Protein 7UXN (pdb70)

GO terms:
  GO:0001933 negative regulation of protein phosphorylation (P, IDA)
  GO:0001934 positive regulation of protein phosphorylation (P, IDA)
  GO:0034599 cellular response to oxidative stress (P, IDA)
  GO:0005576 extracellular region (C, IDA)
  GO:0005634 nucleus (C, IDA)
  GO:0005737 cytoplasm (C, IDA)
  GO:0042118 endothelial cell activation (P, IDA)
  GO:0003755 peptidyl-prolyl cis-trans isomerase activity (F, IDA)
  GO:0043410 positive regulation of MAPK cascade (P, IDA)
  GO:0030593 neutrophil chemotaxis (P, IDA)
  GO:0032148 activation of protein kinase B activity (P, IDA)
  GO:0060352 cell adhesion molecule production (P, IDA)
  GO:0006469 negative regulation of protein kinase activity (P, IDA)
  GO:0006915 apoptotic process (P, IDA)
  GO:1904399 heparan sulfate binding (F, IDA)
  GO:0000413 protein peptidyl-prolyl isomerization (P, IDA)
  GO:0005576 extracellular region (C, EXP)
  GO:0005634 nucleus (C, EXP)
  GO:0005737 cytoplasm (C, EXP)
  GO:0005886 plasma membrane (C, EXP)

B-factor: mean 21.33, std 7.69, range [10.49, 56.49]

Organism: Homo sapiens (NCBI:txid9606)

Sequence (175 aa):
VNPTVVFFDIAVVDGEPLGRVSFELFADKVPKKTAENFRALSTGEKGFGYKGSCCFHRIIPGFMCQGGDFTRHHNGTGGKSIYGEKFEEDENFILKHTGPGILSMANAGPNTNGSQFFICTAKTEWLDGKHVVFGKVKEGMNIVEAMERFGSRNGKTSKKITIADCGQLEPDDCHIRAYVCH

InterPro domains:
  IPR002130 Cyclophilin-type peptidyl-prolyl cis-trans isomerase domain [PF00160] (7-162)
  IPR002130 Cyclophilin-type peptidyl-prolyl cis-trans isomerase domain [PR00153] (24-39)
  IPR002130 Cyclophilin-type peptidyl-prolyl cis-trans isomerase domain [PR00153] (53-65)
  IPR002130 Cyclophilin-type peptidyl-prolyl cis-trans isomerase domain [PR00153] (96-111)
  IPR002130 Cyclophilin-type peptidyl-prolyl cis-trans isomerase domain [PR00153] (111-123)
  IPR002130 Cyclophilin-type peptidyl-prolyl cis-trans isomerase domain [PR00153] (124-139)
  IPR002130 Cyclophilin-type peptidyl-prolyl cis-trans isomerase domain [PS50072] (7-163)
  IPR020892 Cyclophilin-type peptidyl-prolyl cis-trans isomerase, conserved site [PS00170] (48-65)
  IPR024936 Cyclophilin-type peptidyl-prolyl cis-trans isomerase [PIRSF001467] (2-164)
  IPR029000 Cyclophilin-like domain superfamily [G3DSA:2.40.100.10] (1-165)
  IPR029000 Cyclophilin-like domain superfamily [SSF50891] (1-164)

Structure (mmCIF, N/CA/C/O backbone):
data_7UXN
#
_entry.id   7UXN
#
_cell.length_a   42.080
_cell.length_b   48.010
_cell.length_c   81.870
_cell.angle_alpha   90.000
_cell.angle_beta   90.000
_cell.angle_gamma   90.000
#
_symmetry.space_group_name_H-M   'P 21 21 21'
#
loop_
_entity.id
_entity.type
_entity.pdbx_description
1 polymer 'Peptidyl-prolyl cis-trans isomerase A'
2 polymer FP29103
3 non-polymer "N,N'-(1,4-phenylene)diacetamide"
4 water water
#
loop_
_atom_site.group_PDB
_atom_site.id
_atom_site.type_symbol
_atom_site.label_atom_id
_atom_site.label_alt_id
_atom_site.label_comp_id
_atom_site.label_asym_id
_atom_site.label_entity_id
_atom_site.label_seq_id
_atom_site.pdbx_PDB_ins_code
_atom_site.Cartn_x
_atom_site.Cartn_y
_atom_site.Cartn_z
_atom_site.occupancy
_atom_site.B_iso_or_equiv
_atom_site.auth_seq_id
_atom_site.auth_comp_id
_atom_site.auth_asym_id
_atom_site.auth_atom_id
_atom_site.pdbx_PDB_model_num
ATOM 1 N N . VAL A 1 3 ? -1.233 -21.249 -4.497 1.00 40.24 2 VAL A N 1
ATOM 2 C CA . VAL A 1 3 ? -0.070 -20.372 -4.402 1.00 38.14 2 VAL A CA 1
ATOM 3 C C . VAL A 1 3 ? -0.360 -19.011 -5.040 1.00 33.56 2 VAL A C 1
ATOM 4 O O . VAL A 1 3 ? -1.092 -18.914 -6.022 1.00 35.61 2 VAL A O 1
ATOM 8 N N . ASN A 1 4 ? 0.216 -17.965 -4.460 1.00 29.05 3 ASN A N 1
ATOM 9 C CA . ASN A 1 4 ? -0.019 -16.616 -4.950 1.00 23.80 3 ASN A CA 1
ATOM 10 C C . ASN A 1 4 ? 0.657 -16.430 -6.308 1.00 22.79 3 ASN A C 1
ATOM 11 O O . ASN A 1 4 ? 1.796 -16.876 -6.500 1.00 19.96 3 ASN A O 1
ATOM 16 N N . PRO A 1 5 ? -0.005 -15.763 -7.255 1.00 20.13 4 PRO A N 1
ATOM 17 C CA . PRO A 1 5 ? 0.607 -15.551 -8.574 1.00 19.38 4 PRO A CA 1
ATOM 18 C C . PRO A 1 5 ? 1.789 -14.600 -8.488 1.00 16.07 4 PRO A C 1
ATOM 19 O O . PRO A 1 5 ? 1.903 -13.769 -7.578 1.00 18.34 4 PRO A O 1
ATOM 23 N N . THR A 1 6 ? 2.675 -14.730 -9.468 1.00 16.57 5 THR A N 1
ATOM 24 C CA . THR A 1 6 ? 3.822 -13.854 -9.627 1.00 15.91 5 THR A CA 1
ATOM 25 C C . THR A 1 6 ? 3.740 -13.209 -10.999 1.00 16.78 5 THR A C 1
ATOM 26 O O . THR A 1 6 ? 3.569 -13.909 -12.006 1.00 18.71 5 THR A O 1
ATOM 30 N N . VAL A 1 7 ? 3.839 -11.881 -11.042 1.00 15.85 6 VAL A N 1
ATOM 31 C CA A VAL A 1 7 ? 3.876 -11.143 -12.297 0.68 15.76 6 VAL A CA 1
ATOM 32 C CA B VAL A 1 7 ? 3.872 -11.138 -12.294 0.32 15.84 6 VAL A CA 1
ATOM 33 C C . VAL A 1 7 ? 5.198 -10.397 -12.388 1.00 16.30 6 VAL A C 1
ATOM 34 O O . VAL A 1 7 ? 5.922 -10.243 -11.405 1.00 16.57 6 VAL A O 1
ATOM 41 N N . PHE A 1 8 ? 5.527 -9.960 -13.597 1.00 17.50 7 PHE A N 1
ATOM 42 C CA . PHE A 1 8 ? 6.777 -9.262 -13.825 1.00 17.44 7 PHE A CA 1
ATOM 43 C C . PHE A 1 8 ? 6.538 -8.034 -14.688 1.00 16.73 7 PHE A C 1
ATOM 44 O O . PHE A 1 8 ? 5.606 -7.996 -15.503 1.00 15.70 7 PHE A O 1
ATOM 52 N N . PHE A 1 9 ? 7.392 -7.031 -14.482 1.00 15.88 8 PHE A N 1
ATOM 53 C CA . PHE A 1 9 ? 7.547 -5.873 -15.356 1.00 15.32 8 PHE A CA 1
ATOM 54 C C . PHE A 1 9 ? 8.991 -5.883 -15.831 1.00 17.47 8 PHE A C 1
ATOM 55 O O . PHE A 1 9 ? 9.910 -6.036 -15.020 1.00 17.34 8 PHE A O 1
ATOM 63 N N . ASP A 1 10 ? 9.197 -5.692 -17.130 1.00 17.85 9 ASP A N 1
ATOM 64 C CA . ASP A 1 10 ? 10.514 -5.377 -17.663 1.00 18.40 9 ASP A CA 1
ATOM 65 C C . ASP A 1 10 ? 10.581 -3.871 -17.856 1.00 17.72 9 ASP A C 1
ATOM 66 O O . ASP A 1 10 ? 9.812 -3.315 -18.648 1.00 18.70 9 ASP A O 1
ATOM 71 N N . ILE A 1 11 ? 11.484 -3.222 -17.136 1.00 17.48 10 ILE A N 1
ATOM 72 C CA . ILE A 1 11 ? 11.548 -1.767 -17.062 1.00 18.03 10 ILE A CA 1
ATOM 73 C C . ILE A 1 11 ? 12.574 -1.264 -18.061 1.00 22.01 10 ILE A C 1
ATOM 74 O O . ILE A 1 11 ? 13.664 -1.835 -18.189 1.00 22.42 10 ILE A O 1
ATOM 79 N N . ALA A 1 12 ? 12.236 -0.186 -18.759 1.00 19.25 11 ALA A N 1
ATOM 80 C CA . ALA A 1 12 ? 13.164 0.480 -19.660 1.00 20.94 11 ALA A CA 1
ATOM 81 C C . ALA A 1 12 ? 13.316 1.948 -19.285 1.00 20.91 11 ALA A C 1
ATOM 82 O O . ALA A 1 12 ? 12.409 2.566 -18.716 1.00 20.96 11 ALA A O 1
ATOM 84 N N . VAL A 1 13 ? 14.478 2.502 -19.610 1.00 22.60 12 VAL A N 1
ATOM 85 C CA A VAL A 1 13 ? 14.794 3.903 -19.368 0.66 20.93 12 VAL A CA 1
ATOM 86 C CA B VAL A 1 13 ? 14.792 3.904 -19.369 0.34 20.97 12 VAL A CA 1
ATOM 87 C C . VAL A 1 13 ? 15.110 4.514 -20.726 1.00 24.88 12 VAL A C 1
ATOM 88 O O . VAL A 1 13 ? 16.133 4.178 -21.336 1.00 25.23 12 VAL A O 1
ATOM 95 N N . ASP A 1 14 ? 14.235 5.397 -21.204 1.00 21.00 13 ASP A N 1
ATOM 96 C CA . ASP A 1 14 ? 14.382 5.964 -22.548 1.00 25.12 13 ASP A CA 1
ATOM 97 C C . ASP A 1 14 ? 14.596 4.859 -23.582 1.00 28.77 13 ASP A C 1
ATOM 98 O O . ASP A 1 14 ? 15.454 4.958 -24.464 1.00 26.71 13 ASP A O 1
ATOM 103 N N . GLY A 1 15 ? 13.838 3.775 -23.442 1.00 22.40 14 GLY A N 1
ATOM 104 C CA . GLY A 1 15 ? 13.866 2.691 -24.395 1.00 24.52 14 GLY A CA 1
ATOM 105 C C . GLY A 1 15 ? 14.979 1.684 -24.209 1.00 27.34 14 GLY A C 1
ATOM 106 O O . GLY A 1 15 ? 15.024 0.697 -24.957 1.00 29.15 14 GLY A O 1
ATOM 107 N N . GLU A 1 16 ? 15.879 1.888 -23.232 1.00 23.37 15 GLU A N 1
ATOM 108 C CA . GLU A 1 16 ? 16.944 0.924 -23.001 1.00 25.38 15 GLU A CA 1
ATOM 109 C C . GLU A 1 16 ? 16.613 0.069 -21.790 1.00 26.43 15 GLU A C 1
ATOM 110 O O . GLU A 1 16 ? 16.205 0.611 -20.749 1.00 22.23 15 GLU A O 1
ATOM 116 N N . PRO A 1 17 ? 16.758 -1.250 -21.898 1.00 24.90 16 PRO A N 1
ATOM 117 C CA . PRO A 1 17 ? 16.405 -2.137 -20.781 1.00 21.14 16 PRO A CA 1
ATOM 118 C C . PRO A 1 17 ? 17.146 -1.773 -19.505 1.00 23.51 16 PRO A C 1
ATOM 119 O O . PRO A 1 17 ? 18.358 -1.554 -19.508 1.00 26.52 16 PRO A O 1
ATOM 123 N N . LEU A 1 18 ? 16.399 -1.697 -18.402 1.00 23.67 17 LEU A N 1
ATOM 124 C CA . LEU A 1 18 ? 16.962 -1.458 -17.080 1.00 21.75 17 LEU A CA 1
ATOM 125 C C . LEU A 1 18 ? 17.014 -2.731 -16.247 1.00 26.15 17 LEU A C 1
ATOM 126 O O . LEU A 1 18 ? 18.052 -3.049 -15.660 1.00 30.57 17 LEU A O 1
ATOM 131 N N . GLY A 1 19 ? 15.920 -3.474 -16.203 1.00 19.13 18 GLY A N 1
ATOM 132 C CA . GLY A 1 19 ? 15.893 -4.720 -15.468 1.00 21.86 18 GLY A CA 1
ATOM 133 C C . GLY A 1 19 ? 14.470 -5.156 -15.196 1.00 20.09 18 GLY A C 1
ATOM 134 O O . GLY A 1 19 ? 13.499 -4.493 -15.573 1.00 19.75 18 GLY A O 1
ATOM 135 N N . ARG A 1 20 ? 14.370 -6.302 -14.537 1.00 20.02 19 ARG A N 1
ATOM 136 C CA . ARG A 1 20 ? 13.093 -6.932 -14.262 1.00 18.05 19 ARG A CA 1
ATOM 137 C C . ARG A 1 20 ? 12.711 -6.744 -12.803 1.00 19.08 19 ARG A C 1
ATOM 138 O O . ARG A 1 20 ? 13.541 -6.894 -11.900 1.00 21.95 19 ARG A O 1
ATOM 146 N N . VAL A 1 21 ? 11.446 -6.408 -12.580 1.00 16.29 20 VAL A N 1
ATOM 147 C CA . VAL A 1 21 ? 10.853 -6.405 -11.253 1.00 16.28 20 VAL A CA 1
ATOM 148 C C . VAL A 1 21 ? 9.745 -7.441 -11.261 1.00 17.60 20 VAL A C 1
ATOM 149 O O . VAL A 1 21 ? 8.866 -7.409 -12.127 1.00 18.89 20 VAL A O 1
ATOM 153 N N . SER A 1 22 ? 9.792 -8.371 -10.317 1.00 16.25 21 SER A N 1
ATOM 154 C CA . SER A 1 22 ? 8.710 -9.325 -10.163 1.00 16.32 21 SER A CA 1
ATOM 155 C C . SER A 1 22 ? 7.978 -9.064 -8.855 1.00 14.48 21 SER A C 1
ATOM 156 O O . SER A 1 22 ? 8.539 -8.498 -7.910 1.00 16.39 21 SER A O 1
ATOM 159 N N . PHE A 1 23 ? 6.715 -9.462 -8.820 1.00 14.88 22 PHE A N 1
ATOM 160 C CA . PHE A 1 23 ? 5.838 -9.167 -7.699 1.00 13.91 22 PHE A CA 1
ATOM 161 C C . PHE A 1 23 ? 5.083 -10.422 -7.316 1.00 14.69 22 PHE A C 1
ATOM 162 O O . PHE A 1 23 ? 4.589 -11.149 -8.184 1.00 15.55 22 PHE A O 1
ATOM 170 N N . GLU A 1 24 ? 4.980 -10.661 -6.014 1.00 15.37 23 GLU A N 1
ATOM 171 C CA . GLU A 1 24 ? 3.995 -11.596 -5.495 1.00 14.73 23 GLU A CA 1
ATOM 172 C C . GLU A 1 24 ? 2.708 -10.812 -5.287 1.00 14.15 23 GLU A C 1
ATOM 173 O O . GLU A 1 24 ? 2.737 -9.738 -4.677 1.00 15.02 23 GLU A O 1
ATOM 179 N N . LEU A 1 25 ? 1.600 -11.314 -5.822 1.00 14.04 24 LEU A N 1
ATOM 180 C CA . LEU A 1 25 ? 0.290 -10.709 -5.615 1.00 15.82 24 LEU A CA 1
ATOM 181 C C . LEU A 1 25 ? -0.440 -11.516 -4.559 1.00 19.06 24 LEU A C 1
ATOM 182 O O . LEU A 1 25 ? -0.530 -12.743 -4.667 1.00 17.00 24 LEU A O 1
ATOM 187 N N . PHE A 1 26 ? -0.963 -10.829 -3.546 1.00 15.38 25 PHE A N 1
ATOM 188 C CA . PHE A 1 26 ? -1.550 -11.489 -2.377 1.00 15.88 25 PHE A CA 1
ATOM 189 C C . PHE A 1 26 ? -2.999 -11.892 -2.662 1.00 16.87 25 PHE A C 1
ATOM 190 O O . PHE A 1 26 ? -3.951 -11.412 -2.046 1.00 19.13 25 PHE A O 1
ATOM 198 N N . ALA A 1 27 ? -3.150 -12.803 -3.625 1.00 17.29 26 ALA A N 1
ATOM 199 C CA . ALA A 1 27 ? -4.477 -13.285 -4.000 1.00 20.11 26 ALA A CA 1
ATOM 200 C C . ALA A 1 27 ? -5.169 -14.001 -2.848 1.00 19.54 26 ALA A C 1
ATOM 201 O O . ALA A 1 27 ? -6.405 -14.015 -2.778 1.00 22.71 26 ALA A O 1
ATOM 203 N N . ASP A 1 28 ? -4.396 -14.590 -1.934 1.00 21.67 27 ASP A N 1
ATOM 204 C CA . ASP A 1 28 ? -4.994 -15.256 -0.781 1.00 23.26 27 ASP A CA 1
ATOM 205 C C . ASP A 1 28 ? -5.706 -14.282 0.156 1.00 31.39 27 ASP A C 1
ATOM 206 O O . ASP A 1 28 ? -6.616 -14.697 0.883 1.00 35.23 27 ASP A O 1
ATOM 211 N N . LYS A 1 29 ? -5.340 -13.000 0.147 1.00 23.63 28 LYS A N 1
ATOM 212 C CA . LYS A 1 29 ? -5.953 -12.032 1.047 1.00 24.29 28 LYS A CA 1
ATOM 213 C C . LYS A 1 29 ? -6.740 -10.925 0.356 1.00 20.62 28 LYS A C 1
ATOM 214 O O . LYS A 1 29 ? -7.687 -10.408 0.954 1.00 18.48 28 LYS A O 1
ATOM 220 N N . VAL A 1 30 ? -6.373 -10.535 -0.864 1.00 19.33 29 VAL A N 1
ATOM 221 C CA . VAL A 1 30 ? -7.121 -9.530 -1.624 1.00 16.36 29 VAL A CA 1
ATOM 222 C C . VAL A 1 30 ? -7.325 -10.066 -3.034 1.00 18.83 29 VAL A C 1
ATOM 223 O O . VAL A 1 30 ? -6.719 -9.553 -3.986 1.00 17.28 29 VAL A O 1
ATOM 227 N N . PRO A 1 31 ? -8.157 -11.095 -3.213 1.00 16.36 30 PRO A N 1
ATOM 228 C CA . PRO A 1 31 ? -8.239 -11.746 -4.530 1.00 16.52 30 PRO A CA 1
ATOM 229 C C . PRO A 1 31 ? -8.723 -10.855 -5.658 1.00 16.67 30 PRO A C 1
ATOM 230 O O . PRO A 1 31 ? -8.195 -10.946 -6.769 1.00 18.06 30 PRO A O 1
ATOM 234 N N A LYS A 1 32 ? -9.720 -10.002 -5.416 0.43 18.19 31 LYS A N 1
ATOM 235 N N B LYS A 1 32 ? -9.729 -10.009 -5.421 0.57 18.19 31 LYS A N 1
ATOM 236 C CA A LYS A 1 32 ? -10.244 -9.180 -6.502 0.43 16.84 31 LYS A CA 1
ATOM 237 C CA B LYS A 1 32 ? -10.246 -9.176 -6.503 0.57 16.81 31 LYS A CA 1
ATOM 238 C C A LYS A 1 32 ? -9.226 -8.133 -6.940 0.43 16.82 31 LYS A C 1
ATOM 239 C C B LYS A 1 32 ? -9.214 -8.144 -6.942 0.57 16.81 31 LYS A C 1
ATOM 240 O O A LYS A 1 32 ? -9.062 -7.881 -8.139 0.43 16.61 31 LYS A O 1
ATOM 241 O O B LYS A 1 32 ? -9.028 -7.912 -8.142 0.57 16.55 31 LYS A O 1
ATOM 252 N N . THR A 1 33 ? -8.529 -7.526 -5.978 1.00 17.23 32 THR A N 1
ATOM 253 C CA . THR A 1 33 ? -7.513 -6.529 -6.302 1.00 14.80 32 THR A CA 1
ATOM 254 C C . THR A 1 33 ? -6.293 -7.181 -6.946 1.00 15.11 32 THR A C 1
ATOM 255 O O . THR A 1 33 ? -5.743 -6.659 -7.923 1.00 15.96 32 THR A O 1
ATOM 259 N N . ALA A 1 34 ? -5.870 -8.335 -6.428 1.00 15.15 33 ALA A N 1
ATOM 260 C CA . ALA A 1 34 ? -4.751 -9.049 -7.047 1.00 14.65 33 ALA A CA 1
ATOM 261 C C . ALA A 1 34 ? -5.075 -9.468 -8.476 1.00 17.25 33 ALA A C 1
ATOM 262 O O . ALA A 1 34 ? -4.232 -9.356 -9.373 1.00 15.35 33 ALA A O 1
ATOM 264 N N . GLU A 1 35 ? -6.298 -9.943 -8.707 1.00 16.51 34 GLU A N 1
ATOM 265 C CA . GLU A 1 35 ? -6.668 -10.410 -10.040 1.00 16.91 34 GLU A CA 1
ATOM 266 C C . GLU A 1 35 ? -6.689 -9.263 -11.041 1.00 16.70 34 GLU A C 1
ATOM 267 O O . GLU A 1 35 ? -6.313 -9.437 -12.202 1.00 18.62 34 GLU A O 1
ATOM 273 N N . ASN A 1 36 ? -7.125 -8.076 -10.608 1.00 15.60 35 ASN A N 1
ATOM 274 C CA . ASN A 1 36 ? -7.080 -6.912 -11.486 1.00 15.38 35 ASN A CA 1
ATOM 275 C C . ASN A 1 36 ? -5.657 -6.639 -11.953 1.00 14.37 35 ASN A C 1
ATOM 276 O O . ASN A 1 36 ? -5.394 -6.513 -13.155 1.00 15.08 35 ASN A O 1
ATOM 281 N N . PHE A 1 37 ? -4.713 -6.580 -11.014 1.00 13.62 36 PHE A N 1
ATOM 282 C CA . PHE A 1 37 ? -3.326 -6.290 -11.368 1.00 14.00 36 PHE A CA 1
ATOM 283 C C . PHE A 1 37 ? -2.744 -7.410 -12.223 1.00 14.73 36 PHE A C 1
ATOM 284 O O . PHE A 1 37 ? -1.991 -7.148 -13.169 1.00 14.52 36 PHE A O 1
ATOM 292 N N . ARG A 1 38 ? -3.102 -8.662 -11.922 1.00 16.10 37 ARG A N 1
ATOM 293 C CA . ARG A 1 38 ? -2.593 -9.783 -12.708 1.00 15.33 37 ARG A CA 1
ATOM 294 C C . ARG A 1 38 ? -3.022 -9.672 -14.168 1.00 15.83 37 ARG A C 1
ATOM 295 O O . ARG A 1 38 ? -2.191 -9.759 -15.082 1.00 17.38 37 ARG A O 1
ATOM 303 N N . ALA A 1 39 ? -4.319 -9.457 -14.399 1.00 15.26 38 ALA A N 1
ATOM 304 C CA . ALA A 1 39 ? -4.838 -9.412 -15.763 1.00 17.48 38 ALA A CA 1
ATOM 305 C C . ALA A 1 39 ? -4.345 -8.184 -16.510 1.00 18.14 38 ALA A C 1
ATOM 306 O O . ALA A 1 39 ? -4.139 -8.236 -17.733 1.00 17.74 38 ALA A O 1
ATOM 308 N N . LEU A 1 40 ? -4.147 -7.070 -15.807 1.00 16.50 39 LEU A N 1
ATOM 309 C CA . LEU A 1 40 ? -3.561 -5.905 -16.453 1.00 16.85 39 LEU A CA 1
ATOM 310 C C . LEU A 1 40 ? -2.094 -6.139 -16.797 1.00 14.66 39 LEU A C 1
ATOM 311 O O . LEU A 1 40 ? -1.580 -5.556 -17.759 1.00 15.78 39 LEU A O 1
ATOM 316 N N . SER A 1 41 ? -1.408 -6.990 -16.031 1.00 14.84 40 SER A N 1
ATOM 317 C CA . SER A 1 41 ? -0.009 -7.286 -16.313 1.00 16.80 40 SER A CA 1
ATOM 318 C C . SER A 1 41 ? 0.150 -8.218 -17.512 1.00 16.65 40 SER A C 1
ATOM 319 O O . SER A 1 41 ? 1.143 -8.108 -18.238 1.00 19.66 40 SER A O 1
ATOM 322 N N . THR A 1 42 ? -0.800 -9.132 -17.731 1.00 16.99 41 THR A N 1
ATOM 323 C CA . THR A 1 42 ? -0.749 -9.999 -18.906 1.00 17.91 41 THR A CA 1
ATOM 324 C C . THR A 1 42 ? -1.323 -9.325 -20.144 1.00 21.26 41 THR A C 1
ATOM 325 O O . THR A 1 42 ? -0.979 -9.715 -21.265 1.00 21.60 41 THR A O 1
ATOM 329 N N . GLY A 1 43 ? -2.201 -8.339 -19.967 1.00 20.51 42 GLY A N 1
ATOM 330 C CA . GLY A 1 43 ? -2.889 -7.724 -21.083 1.00 21.50 42 GLY A CA 1
ATOM 331 C C . GLY A 1 43 ? -4.040 -8.534 -21.637 1.00 24.54 42 GLY A C 1
ATOM 332 O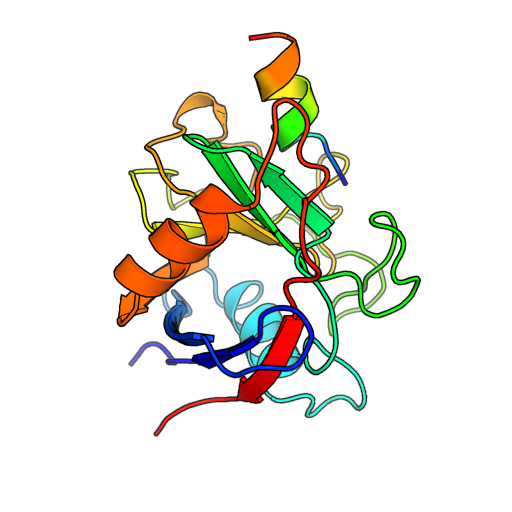 O . GLY A 1 43 ? -4.570 -8.181 -22.697 1.00 24.38 42 GLY A O 1
ATOM 333 N N . GLU A 1 44 ? -4.478 -9.575 -20.931 1.00 21.31 43 GLU A N 1
ATOM 334 C CA . GLU A 1 44 ? -5.389 -10.563 -21.502 1.00 27.44 43 GLU A CA 1
ATOM 335 C C . GLU A 1 44 ? -6.798 -10.033 -21.748 1.00 33.20 43 GLU A C 1
ATOM 336 O O . GLU A 1 44 ? -7.589 -10.724 -22.402 1.00 28.91 43 GLU A O 1
ATOM 342 N N . LYS A 1 45 ? -7.142 -8.854 -21.238 1.00 26.25 44 LYS A N 1
ATOM 343 C CA . LYS A 1 45 ? -8.443 -8.246 -21.500 1.00 30.45 44 LYS A CA 1
ATOM 344 C C . LYS A 1 45 ? -8.432 -7.316 -22.703 1.00 30.47 44 LYS A C 1
ATOM 345 O O . LYS A 1 45 ? -9.456 -6.686 -22.988 1.00 31.60 44 LYS A O 1
ATOM 351 N N . GLY A 1 46 ? -7.306 -7.205 -23.406 1.00 26.76 45 GLY A N 1
ATOM 352 C CA . GLY A 1 46 ? -7.174 -6.284 -24.515 1.00 27.97 45 GLY A CA 1
ATOM 353 C C . GLY A 1 46 ? -6.515 -4.966 -24.174 1.00 26.14 45 GLY A C 1
ATOM 354 O O . GLY A 1 46 ? -6.311 -4.143 -25.073 1.00 26.03 45 GLY A O 1
ATOM 355 N N . PHE A 1 47 ? -6.168 -4.749 -22.907 1.00 25.79 46 PHE A N 1
ATOM 356 C CA . PHE A 1 47 ? -5.542 -3.517 -22.452 1.00 23.39 46 PHE A CA 1
ATOM 357 C C . PHE A 1 47 ? -4.777 -3.845 -21.180 1.00 20.57 46 PHE A C 1
ATOM 358 O O . PHE A 1 47 ? -5.027 -4.869 -20.544 1.00 22.68 46 PHE A O 1
ATOM 366 N N . GLY A 1 48 ? -3.834 -2.979 -20.826 1.00 20.82 47 GLY A N 1
ATOM 367 C CA . GLY A 1 48 ? -3.093 -3.202 -19.596 1.00 18.32 47 GLY A CA 1
ATOM 368 C C . GLY A 1 48 ? -1.803 -2.396 -19.553 1.00 15.27 47 GLY A C 1
ATOM 369 O O . GLY A 1 48 ? -1.626 -1.429 -20.286 1.00 17.12 47 GLY A O 1
ATOM 370 N N . TYR A 1 49 ? -0.906 -2.840 -18.671 1.00 14.93 48 TYR A N 1
ATOM 371 C CA . TYR A 1 49 ? 0.249 -2.028 -18.307 1.00 16.99 48 TYR A CA 1
ATOM 372 C C . TYR A 1 49 ? 1.319 -1.956 -19.387 1.00 13.73 48 TYR A C 1
ATOM 373 O O . TYR A 1 49 ? 2.142 -1.035 -19.356 1.00 15.03 48 TYR A O 1
ATOM 382 N N . LYS A 1 50 ? 1.365 -2.916 -20.314 1.00 14.93 49 LYS A N 1
ATOM 383 C CA . LYS A 1 50 ? 2.475 -2.938 -21.261 1.00 15.65 49 LYS A CA 1
ATOM 384 C C . LYS A 1 50 ? 2.534 -1.627 -22.036 1.00 16.93 49 LYS A C 1
ATOM 385 O O . LYS A 1 50 ? 1.517 -1.156 -22.555 1.00 16.35 49 LYS A O 1
ATOM 391 N N . GLY A 1 51 ? 3.726 -1.029 -22.083 1.00 15.79 50 GLY A N 1
ATOM 392 C CA . GLY A 1 51 ? 3.937 0.214 -22.790 1.00 16.63 50 GLY A CA 1
ATOM 393 C C . GLY A 1 51 ? 3.677 1.463 -21.981 1.00 17.12 50 GLY A C 1
ATOM 394 O O . GLY A 1 51 ? 4.013 2.559 -22.443 1.00 20.70 50 GLY A O 1
ATOM 395 N N . SER A 1 52 ? 3.095 1.337 -20.791 1.00 15.39 51 SER A N 1
ATOM 396 C CA . SER A 1 52 ? 2.802 2.508 -19.986 1.00 15.99 51 SER A CA 1
ATOM 397 C C . SER A 1 52 ? 4.043 2.961 -19.214 1.00 16.12 51 SER A C 1
ATOM 398 O O . SER A 1 52 ? 5.062 2.270 -19.131 1.00 16.96 51 SER A O 1
ATOM 401 N N . CYS A 1 53 ? 3.960 4.148 -18.639 1.00 15.17 52 CYS A N 1
ATOM 402 C CA A CYS A 1 53 ? 5.105 4.770 -17.991 0.65 16.48 52 CYS A CA 1
ATOM 403 C CA B CYS A 1 53 ? 5.114 4.743 -17.985 0.35 16.47 52 CYS A CA 1
ATOM 404 C C . CYS A 1 53 ? 4.860 4.938 -16.497 1.00 15.81 52 CYS A C 1
ATOM 405 O O . CYS A 1 53 ? 3.717 4.973 -16.035 1.00 15.13 52 CYS A O 1
ATOM 410 N N . PHE A 1 54 ? 5.956 5.051 -15.753 1.00 14.63 53 PHE A N 1
ATOM 411 C CA . PHE A 1 54 ? 5.908 5.444 -14.349 1.00 14.97 53 PHE A CA 1
ATOM 412 C C . PHE A 1 54 ? 5.906 6.966 -14.355 1.00 14.39 53 PHE A C 1
ATOM 413 O O . PHE A 1 54 ? 6.934 7.600 -14.614 1.00 18.09 53 PHE A O 1
ATOM 421 N N . HIS A 1 55 ? 4.741 7.557 -14.108 1.00 13.77 54 HIS A N 1
ATOM 422 C CA . HIS A 1 55 ? 4.568 8.994 -14.275 1.00 15.25 54 HIS A CA 1
ATOM 423 C C . HIS A 1 55 ? 4.940 9.819 -13.046 1.00 15.03 54 HIS A C 1
ATOM 424 O O . HIS A 1 55 ? 5.127 11.033 -13.177 1.00 16.74 54 HIS A O 1
ATOM 431 N N . ARG A 1 56 ? 5.043 9.209 -11.866 1.00 12.42 55 ARG A N 1
ATOM 432 C CA . ARG A 1 56 ? 5.508 9.910 -10.674 1.00 13.93 55 ARG A CA 1
ATOM 433 C C . ARG A 1 56 ? 6.480 8.997 -9.961 1.00 14.13 55 ARG A C 1
ATOM 434 O O . ARG A 1 56 ? 6.132 7.867 -9.614 1.00 14.87 55 ARG A O 1
ATOM 442 N N . ILE A 1 57 ? 7.689 9.485 -9.746 1.00 14.77 56 ILE A N 1
ATOM 443 C CA . ILE A 1 57 ? 8.691 8.778 -8.968 1.00 14.17 56 ILE A CA 1
ATOM 444 C C . ILE A 1 57 ? 9.184 9.762 -7.926 1.00 13.52 56 ILE A C 1
ATOM 445 O O . ILE A 1 57 ? 9.795 10.778 -8.273 1.00 14.12 56 ILE A O 1
ATOM 450 N N . ILE A 1 58 ? 8.875 9.501 -6.660 1.00 12.48 57 ILE A N 1
ATOM 451 C CA . ILE A 1 58 ? 9.284 10.373 -5.569 1.00 13.55 57 ILE A CA 1
ATOM 452 C C . ILE A 1 58 ? 10.309 9.607 -4.737 1.00 12.97 57 ILE A C 1
ATOM 453 O O . ILE A 1 58 ? 9.948 8.658 -4.020 1.00 13.37 57 ILE A O 1
ATOM 458 N N . PRO A 1 59 ? 11.591 9.970 -4.820 1.00 15.03 58 PRO A N 1
ATOM 459 C CA . PRO A 1 59 ? 12.627 9.243 -4.074 1.00 14.89 58 PRO A CA 1
ATOM 460 C C . PRO A 1 59 ? 12.329 9.230 -2.585 1.00 16.03 58 PRO A C 1
ATOM 461 O O . PRO A 1 59 ? 11.942 10.249 -2.004 1.00 14.64 58 PRO A O 1
ATOM 465 N N . GLY A 1 60 ? 12.501 8.058 -1.970 1.00 15.15 59 GLY A N 1
ATOM 466 C CA . GLY A 1 60 ? 12.183 7.858 -0.570 1.00 15.18 59 GLY A CA 1
ATOM 467 C C . GLY A 1 60 ? 10.727 7.583 -0.278 1.00 14.04 59 GLY A C 1
ATOM 468 O O . GLY A 1 60 ? 10.383 7.334 0.878 1.00 15.34 59 GLY A O 1
ATOM 469 N N . PHE A 1 61 ? 9.864 7.593 -1.298 1.00 13.50 60 PHE A N 1
ATOM 470 C CA . PHE A 1 61 ? 8.437 7.398 -1.082 1.00 14.79 60 PHE A CA 1
ATOM 471 C C . PHE A 1 61 ? 7.910 6.274 -1.973 1.00 12.78 60 PHE A C 1
ATOM 472 O O . PHE A 1 61 ? 7.628 5.180 -1.469 1.00 13.66 60 PHE A O 1
ATOM 480 N N . MET A 1 62 ? 7.768 6.523 -3.277 1.00 13.23 61 MET A N 1
ATOM 481 C CA . MET A 1 62 ? 7.165 5.491 -4.118 1.00 12.44 61 MET A CA 1
ATOM 482 C C . MET A 1 62 ? 7.377 5.800 -5.593 1.00 12.81 61 MET A C 1
ATOM 483 O O . MET A 1 62 ? 7.721 6.921 -5.976 1.00 12.91 61 MET A O 1
ATOM 488 N N . CYS A 1 63 ? 7.166 4.766 -6.411 1.00 11.44 62 CYS A N 1
ATOM 489 C CA . CYS A 1 63 ? 7.053 4.874 -7.862 1.00 12.12 62 CYS A CA 1
ATOM 490 C C . CYS A 1 63 ? 5.622 4.564 -8.284 1.00 11.55 62 CYS A C 1
ATOM 491 O O . CYS A 1 63 ? 5.087 3.517 -7.921 1.00 13.07 62 CYS A O 1
ATOM 494 N N . GLN A 1 64 ? 5.014 5.456 -9.065 1.00 12.29 63 GLN A N 1
ATOM 495 C CA . GLN A 1 64 ? 3.610 5.323 -9.438 1.00 13.15 63 GLN A CA 1
ATOM 496 C C . GLN A 1 64 ? 3.470 5.127 -10.940 1.00 12.45 63 GLN A C 1
ATOM 497 O O . GLN A 1 64 ? 4.109 5.819 -11.732 1.00 12.58 63 GLN A O 1
ATOM 503 N N . GLY A 1 65 ? 2.605 4.196 -11.321 1.00 10.83 64 GLY A N 1
ATOM 504 C CA . GLY A 1 65 ? 2.304 3.959 -12.721 1.00 11.95 64 GLY A CA 1
ATOM 505 C C . GLY A 1 65 ? 0.879 3.522 -12.952 1.00 10.84 64 GLY A C 1
ATOM 506 O O . GLY A 1 65 ? 0.025 3.627 -12.063 1.00 11.86 64 GLY A O 1
ATOM 507 N N . GLY A 1 66 ? 0.605 3.060 -14.175 1.00 10.62 65 GLY A N 1
ATOM 508 C CA . GLY A 1 66 ? -0.638 2.385 -14.467 1.00 12.60 65 GLY A CA 1
ATOM 509 C C . GLY A 1 66 ? -1.608 3.117 -15.361 1.00 12.88 65 GLY A C 1
ATOM 510 O O . GLY A 1 66 ? -2.697 2.586 -15.607 1.00 14.51 65 GLY A O 1
ATOM 511 N N . ASP A 1 67 ? -1.277 4.308 -15.850 1.00 11.79 66 ASP A N 1
ATOM 512 C CA . ASP A 1 67 ? -2.191 5.027 -16.740 1.00 13.71 66 ASP A CA 1
ATOM 513 C C . ASP A 1 67 ? -1.920 4.608 -18.175 1.00 15.04 66 ASP A C 1
ATOM 514 O O . ASP A 1 67 ? -1.108 5.214 -18.876 1.00 17.12 66 ASP A O 1
ATOM 519 N N . PHE A 1 68 ? -2.660 3.609 -18.638 1.00 15.37 67 PHE A N 1
ATOM 520 C CA . PHE A 1 68 ? -2.578 3.181 -20.026 1.00 17.89 67 PHE A CA 1
ATOM 521 C C . PHE A 1 68 ? -3.714 3.717 -20.893 1.00 19.97 67 PHE A C 1
ATOM 522 O O . PHE A 1 68 ? -3.764 3.382 -22.082 1.00 21.33 67 PHE A O 1
ATOM 530 N N . THR A 1 69 ? -4.635 4.511 -20.347 1.00 17.34 68 THR A N 1
ATOM 531 C CA . THR A 1 69 ? -5.739 5.022 -21.166 1.00 20.19 68 THR A CA 1
ATOM 532 C C . THR A 1 69 ? -5.560 6.466 -21.600 1.00 20.58 68 THR A C 1
ATOM 533 O O . THR A 1 69 ? -6.104 6.852 -22.643 1.00 21.70 68 THR A O 1
ATOM 537 N N . ARG A 1 70 ? -4.834 7.271 -20.825 1.00 16.60 69 ARG A N 1
ATOM 538 C CA . ARG A 1 70 ? -4.617 8.676 -21.145 1.00 18.08 69 ARG A CA 1
ATOM 539 C C . ARG A 1 70 ? -3.151 9.068 -21.137 1.00 18.64 69 ARG A C 1
ATOM 540 O O . ARG A 1 70 ? -2.813 10.130 -21.674 1.00 18.50 69 ARG A O 1
ATOM 548 N N . HIS A 1 71 ? -2.271 8.245 -20.565 1.00 18.01 70 HIS A N 1
ATOM 549 C CA A HIS A 1 71 ? -0.834 8.494 -20.523 0.54 19.23 70 HIS A CA 1
ATOM 550 C CA B HIS A 1 71 ? -0.831 8.512 -20.558 0.46 19.23 70 HIS A CA 1
ATOM 551 C C . HIS A 1 71 ? -0.494 9.869 -19.948 1.00 18.53 70 HIS A C 1
ATOM 552 O O . HIS A 1 71 ? 0.560 10.445 -20.238 1.00 21.98 70 HIS A O 1
ATOM 565 N N . ASN A 1 72 ? -1.357 10.395 -19.080 1.00 14.99 71 ASN A N 1
ATOM 566 C CA . ASN A 1 72 ? -1.137 11.718 -18.517 1.00 15.39 71 ASN A CA 1
AT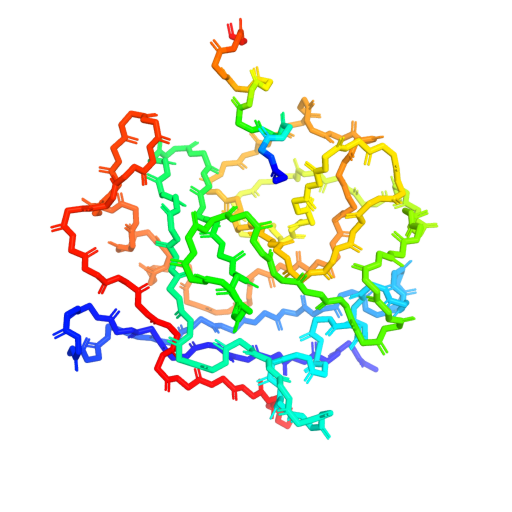OM 567 C C . ASN A 1 72 ? -1.209 11.748 -16.998 1.00 17.29 71 ASN A C 1
ATOM 568 O O . ASN A 1 72 ? -1.243 12.836 -16.408 1.00 19.35 71 ASN A O 1
ATOM 573 N N . GLY A 1 73 ? -1.263 10.581 -16.350 1.00 15.91 72 GLY A N 1
ATOM 574 C CA . GLY A 1 73 ? -1.348 10.501 -14.909 1.00 17.81 72 GLY A CA 1
ATOM 575 C C . GLY A 1 73 ? -2.747 10.537 -14.339 1.00 18.68 72 GLY A C 1
ATOM 576 O O . GLY A 1 73 ? -2.909 10.367 -13.117 1.00 20.23 72 GLY A O 1
ATOM 577 N N . THR A 1 74 ? -3.774 10.746 -15.163 1.00 17.91 73 THR A N 1
ATOM 578 C CA . THR A 1 74 ? -5.139 10.793 -14.660 1.00 18.57 73 THR A CA 1
ATOM 579 C C . THR A 1 74 ? -5.978 9.592 -15.071 1.00 21.18 73 THR A C 1
ATOM 580 O O . THR A 1 74 ? -7.089 9.430 -14.554 1.00 22.02 73 THR A O 1
ATOM 584 N N . GLY A 1 75 ? -5.484 8.754 -15.972 1.00 19.00 74 GLY A N 1
ATOM 585 C CA . GLY A 1 75 ? -6.271 7.705 -16.580 1.00 19.00 74 GLY A CA 1
ATOM 586 C C . GLY A 1 75 ? -6.093 6.349 -15.929 1.00 17.35 74 GLY A C 1
ATOM 587 O O . GLY A 1 75 ? -5.668 6.228 -14.772 1.00 18.56 74 GLY A O 1
ATOM 588 N N . GLY A 1 76 ? -6.410 5.315 -16.695 1.00 17.79 75 GLY A N 1
ATOM 589 C CA . GLY A 1 76 ? -6.447 3.953 -16.212 1.00 16.14 75 GLY A CA 1
ATOM 590 C C . GLY A 1 76 ? -7.869 3.478 -15.967 1.00 18.43 75 GLY A C 1
ATOM 591 O O . GLY A 1 76 ? -8.808 4.261 -15.819 1.00 18.37 75 GLY A O 1
ATOM 592 N N . LYS A 1 77 ? -8.015 2.159 -15.909 1.00 14.45 76 LYS A N 1
ATOM 593 C CA . LYS A 1 77 ? -9.297 1.514 -15.666 1.00 18.72 76 LYS A CA 1
ATOM 594 C C . LYS A 1 77 ? -9.022 0.103 -15.173 1.00 15.15 76 LYS A C 1
ATOM 595 O O . LYS A 1 77 ? -7.977 -0.478 -15.475 1.00 15.22 76 LYS A O 1
ATOM 601 N N . SER A 1 78 ? -9.950 -0.430 -14.384 1.00 15.43 77 SER A N 1
ATOM 602 C CA . SER A 1 78 ? -9.817 -1.796 -13.906 1.00 15.09 77 SER A CA 1
ATOM 603 C C . SER A 1 78 ? -10.430 -2.769 -14.908 1.00 16.40 77 SER A C 1
ATOM 604 O O . SER A 1 78 ? -11.097 -2.375 -15.870 1.00 19.50 77 SER A O 1
ATOM 607 N N . ILE A 1 79 ? -10.218 -4.062 -14.650 1.00 18.26 78 ILE A N 1
ATOM 608 C CA . ILE A 1 79 ? -10.844 -5.104 -15.460 1.00 19.67 78 ILE A CA 1
ATOM 609 C C . ILE A 1 79 ? -12.316 -5.278 -15.142 1.00 22.58 78 ILE A C 1
ATOM 610 O O . ILE A 1 79 ? -13.002 -6.045 -15.829 1.00 23.36 78 ILE A O 1
ATOM 615 N N . TYR A 1 80 ? -12.809 -4.608 -14.102 1.00 19.13 79 TYR A N 1
ATOM 616 C CA . TYR A 1 80 ? -14.198 -4.686 -13.674 1.00 20.37 79 TYR A CA 1
ATOM 617 C C . TYR A 1 80 ? -15.014 -3.487 -14.131 1.00 22.83 79 TYR A C 1
ATOM 618 O O . TYR A 1 80 ? -16.212 -3.420 -13.841 1.00 29.55 79 TYR A O 1
ATOM 627 N N . GLY A 1 81 ? -14.393 -2.535 -14.819 1.00 21.88 80 GLY A N 1
ATOM 628 C CA . GLY A 1 81 ? -14.997 -1.274 -15.179 1.00 21.29 80 GLY A CA 1
ATOM 629 C C . GLY A 1 81 ? -14.101 -0.140 -14.754 1.00 24.29 80 GLY A C 1
ATOM 630 O O . GLY A 1 81 ? -12.957 -0.343 -14.334 1.00 22.74 80 GLY A O 1
ATOM 631 N N . GLU A 1 82 ? -14.631 1.082 -14.847 1.00 21.35 81 GLU A N 1
ATOM 632 C CA . GLU A 1 82 ? -13.817 2.263 -14.571 1.00 24.77 81 GLU A CA 1
ATOM 633 C C . GLU A 1 82 ? -13.251 2.243 -13.155 1.00 22.54 81 GLU A C 1
ATOM 634 O O . GLU A 1 82 ? -12.071 2.548 -12.951 1.00 23.08 81 GLU A O 1
ATOM 640 N N . LYS A 1 83 ? -14.063 1.880 -12.167 1.00 20.31 82 LYS A N 1
ATOM 641 C CA . LYS A 1 83 ? -13.610 1.861 -10.783 1.00 21.27 82 LYS A CA 1
ATOM 642 C C . LYS A 1 83 ? -14.119 0.607 -10.089 1.00 19.70 82 LYS A C 1
ATOM 643 O O . LYS A 1 83 ? -15.131 0.024 -10.489 1.00 21.63 82 LYS A O 1
ATOM 649 N N . PHE A 1 84 ? -13.419 0.194 -9.038 1.00 15.43 83 PHE A N 1
ATOM 650 C CA . PHE A 1 84 ? -13.933 -0.849 -8.168 1.00 15.07 83 PHE A CA 1
ATOM 651 C C . PHE A 1 84 ? -13.686 -0.492 -6.711 1.00 15.26 83 PHE A C 1
ATOM 652 O O . PHE A 1 84 ? -12.811 0.315 -6.370 1.00 16.05 83 PHE A O 1
ATOM 660 N N . GLU A 1 85 ? -14.473 -1.123 -5.854 1.00 16.75 84 GLU A N 1
ATOM 661 C CA A GLU A 1 85 ? -14.516 -0.827 -4.433 0.54 17.02 84 GLU A CA 1
ATOM 662 C CA B GLU A 1 85 ? -14.473 -0.736 -4.454 0.46 16.98 84 GLU A CA 1
ATOM 663 C C . GLU A 1 85 ? -13.204 -1.211 -3.749 1.00 16.47 84 GLU A C 1
ATOM 664 O O . GLU A 1 85 ? -12.478 -2.096 -4.212 1.00 16.10 84 GLU A O 1
ATOM 675 N N . ASP A 1 86 ? -12.908 -0.553 -2.625 1.00 15.83 85 ASP A N 1
ATOM 676 C CA . ASP A 1 86 ? -11.792 -0.965 -1.783 1.00 15.68 85 ASP A CA 1
ATOM 677 C C . ASP A 1 86 ? -12.132 -2.326 -1.192 1.00 16.15 85 ASP A C 1
ATOM 678 O O . ASP A 1 86 ? -13.104 -2.462 -0.444 1.00 18.06 85 ASP A O 1
ATOM 683 N N . GLU A 1 87 ? -11.353 -3.344 -1.552 1.00 16.23 86 GLU A N 1
ATOM 684 C CA . GLU A 1 87 ? -11.711 -4.717 -1.192 1.00 17.11 86 GLU A CA 1
ATOM 685 C C . GLU A 1 87 ? -11.615 -4.942 0.315 1.00 19.69 86 GLU A C 1
ATOM 686 O O . GLU A 1 87 ? -12.551 -5.468 0.940 1.00 18.81 86 GLU A O 1
ATOM 692 N N . ASN A 1 88 ? -10.476 -4.602 0.906 1.00 15.53 87 ASN A N 1
ATOM 693 C CA . ASN A 1 88 ? -10.287 -4.637 2.349 1.00 16.44 87 ASN A CA 1
ATOM 694 C C . ASN A 1 88 ? -9.022 -3.852 2.649 1.00 16.98 87 ASN A C 1
ATOM 695 O O . ASN A 1 88 ? -8.287 -3.460 1.739 1.00 17.10 87 ASN A O 1
ATOM 700 N N . PHE A 1 89 ? -8.771 -3.633 3.934 1.00 16.64 88 PHE A N 1
ATOM 701 C CA . PHE A 1 89 ? -7.541 -3.009 4.390 1.00 15.01 88 PHE A CA 1
ATOM 702 C C . PHE A 1 89 ? -6.784 -3.945 5.320 1.00 16.70 88 PHE A C 1
ATOM 703 O O . PHE A 1 89 ? -6.181 -3.528 6.305 1.00 18.36 88 PHE A O 1
ATOM 711 N N . ILE A 1 90 ? -6.797 -5.236 4.991 1.00 17.09 89 ILE A N 1
ATOM 712 C CA . ILE A 1 90 ? -6.129 -6.225 5.835 1.00 17.74 89 ILE A CA 1
ATOM 713 C C . ILE A 1 90 ? -4.639 -5.935 5.896 1.00 20.19 89 ILE A C 1
ATOM 714 O O . ILE A 1 90 ? -4.031 -5.913 6.970 1.00 23.29 89 ILE A O 1
ATOM 719 N N . LEU A 1 91 ? -4.030 -5.699 4.737 1.00 17.80 90 LEU A N 1
ATOM 720 C CA . LEU A 1 91 ? -2.588 -5.558 4.663 1.00 19.96 90 LEU A CA 1
ATOM 721 C C . LEU A 1 91 ? -2.168 -4.103 4.801 1.00 15.78 90 LEU A C 1
ATOM 722 O O . LEU A 1 91 ? -2.854 -3.178 4.346 1.00 17.70 90 LEU A O 1
ATOM 727 N N . LYS A 1 92 ? -1.011 -3.914 5.418 1.00 19.55 91 LYS A N 1
ATOM 728 C CA . LYS A 1 92 ? -0.497 -2.598 5.736 1.00 19.25 91 LYS A CA 1
ATOM 729 C C . LYS A 1 92 ? 0.721 -2.273 4.882 1.00 18.20 91 LYS A C 1
ATOM 730 O O . LYS A 1 92 ? 1.344 -3.148 4.273 1.00 17.55 91 LYS A O 1
ATOM 736 N N . HIS A 1 93 ? 1.044 -0.987 4.843 1.00 15.55 92 HIS A N 1
ATOM 737 C CA . HIS A 1 93 ? 2.196 -0.484 4.096 1.00 15.24 92 HIS A CA 1
ATOM 738 C C . HIS A 1 93 ? 3.411 -0.643 5.002 1.00 20.15 92 HIS A C 1
ATOM 739 O O . HIS A 1 93 ? 3.792 0.268 5.732 1.00 19.12 92 HIS A O 1
ATOM 746 N N . THR A 1 94 ? 4.020 -1.825 4.964 1.00 16.38 93 THR A N 1
ATOM 747 C CA . THR A 1 94 ? 4.985 -2.210 5.992 1.00 17.27 93 THR A CA 1
ATOM 748 C C . THR A 1 94 ? 6.428 -1.869 5.652 1.00 20.46 93 THR A C 1
ATOM 749 O O . THR A 1 94 ? 7.291 -1.953 6.534 1.00 22.15 93 THR A O 1
ATOM 753 N N . GLY A 1 95 ? 6.731 -1.501 4.416 1.00 18.37 94 GLY A N 1
ATOM 754 C CA . GLY A 1 95 ? 8.089 -1.163 4.073 1.00 20.06 94 GLY A CA 1
ATOM 755 C C . GLY A 1 95 ? 8.323 -1.114 2.580 1.00 17.75 94 GLY A C 1
ATOM 756 O O . GLY A 1 95 ? 7.381 -1.135 1.778 1.00 18.86 94 GLY A O 1
ATOM 757 N N . PRO A 1 96 ? 9.595 -1.033 2.185 1.00 16.34 95 PRO A N 1
ATOM 758 C CA . PRO A 1 96 ? 9.923 -0.979 0.756 1.00 17.5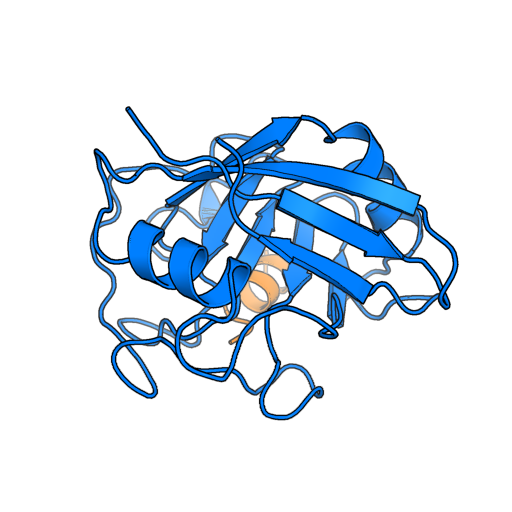5 95 PRO A CA 1
ATOM 759 C C . PRO A 1 96 ? 9.424 -2.218 0.031 1.00 15.48 95 PRO A C 1
ATOM 760 O O . PRO A 1 96 ? 9.434 -3.327 0.570 1.00 17.92 95 PRO A O 1
ATOM 764 N N . GLY A 1 97 ? 8.974 -2.010 -1.200 1.00 16.72 96 GLY A N 1
ATOM 765 C CA . GLY A 1 97 ? 8.509 -3.079 -2.055 1.00 15.39 96 GLY A CA 1
ATOM 766 C C . GLY A 1 97 ? 7.019 -3.332 -2.027 1.00 14.01 96 GLY A C 1
ATOM 767 O O . GLY A 1 97 ? 6.526 -4.106 -2.845 1.00 15.88 96 GLY A O 1
ATOM 768 N N . ILE A 1 98 ? 6.281 -2.707 -1.110 1.00 13.51 97 ILE A N 1
ATOM 769 C CA . ILE A 1 98 ? 4.846 -2.911 -1.041 1.00 13.45 97 ILE A CA 1
ATOM 770 C C . ILE A 1 98 ? 4.179 -2.333 -2.281 1.00 11.38 97 ILE A C 1
ATOM 771 O O . ILE A 1 98 ? 4.463 -1.201 -2.702 1.00 13.06 97 ILE A O 1
ATOM 776 N N . LEU A 1 99 ? 3.247 -3.100 -2.827 1.00 14.04 98 LEU A N 1
ATOM 777 C CA . LEU A 1 99 ? 2.411 -2.700 -3.948 1.00 11.79 98 LEU A CA 1
ATOM 778 C C . LEU A 1 99 ? 1.031 -2.318 -3.424 1.00 13.27 98 LEU A C 1
ATOM 779 O O . LEU A 1 99 ? 0.393 -3.109 -2.710 1.00 14.52 98 LEU A O 1
ATOM 784 N N . SER A 1 100 ? 0.561 -1.127 -3.796 1.00 12.69 99 SER A N 1
ATOM 785 C CA . SER A 1 100 ? -0.668 -0.569 -3.256 1.00 13.06 99 SER A CA 1
ATOM 786 C C . SER A 1 100 ? -1.393 0.222 -4.342 1.00 12.16 99 SER A C 1
ATOM 787 O O . SER A 1 100 ? -0.776 0.684 -5.304 1.00 12.49 99 SER A O 1
ATOM 790 N N . MET A 1 101 ? -2.716 0.347 -4.198 1.00 11.34 100 MET A N 1
ATOM 791 C CA . MET A 1 101 ? -3.529 1.004 -5.216 1.00 10.69 100 MET A CA 1
ATOM 792 C C . MET A 1 101 ? -3.563 2.510 -4.998 1.00 11.07 100 MET A C 1
ATOM 793 O O . MET A 1 101 ? -3.823 2.988 -3.886 1.00 11.60 100 MET A O 1
ATOM 798 N N . ALA A 1 102 ? -3.306 3.251 -6.068 1.00 11.54 101 ALA A N 1
ATOM 799 C CA . ALA A 1 102 ? -3.561 4.684 -6.079 1.00 11.14 101 ALA A CA 1
ATOM 800 C C . ALA A 1 102 ? -5.062 4.904 -6.145 1.00 11.97 101 ALA A C 1
ATOM 801 O O . ALA A 1 102 ? -5.801 4.090 -6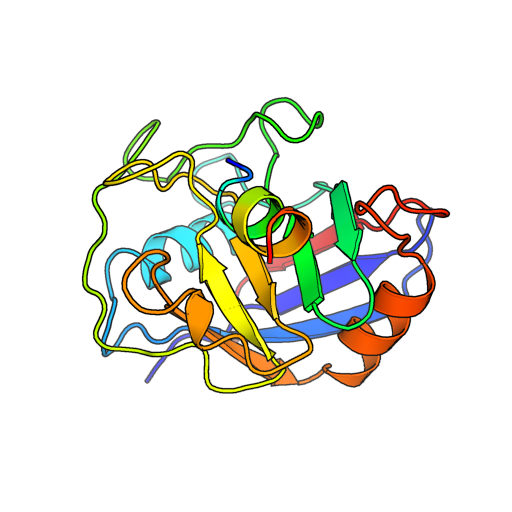.697 1.00 13.17 101 ALA A O 1
ATOM 803 N N . ASN A 1 103 ? -5.526 6.025 -5.601 1.00 12.41 102 ASN A N 1
ATOM 804 C CA . ASN A 1 103 ? -6.955 6.294 -5.690 1.00 13.32 102 ASN A CA 1
ATOM 805 C C . ASN A 1 103 ? -7.219 7.785 -5.555 1.00 14.39 102 ASN A C 1
ATOM 806 O O . ASN A 1 103 ? -6.320 8.580 -5.272 1.00 15.24 102 ASN A O 1
ATOM 811 N N . ALA A 1 104 ? -8.480 8.141 -5.791 1.00 15.38 103 ALA A N 1
ATOM 812 C CA . ALA A 1 104 ? -8.981 9.497 -5.649 1.00 14.69 103 ALA A CA 1
ATOM 813 C C . ALA A 1 104 ? -9.973 9.607 -4.499 1.00 17.38 103 ALA A C 1
ATOM 814 O O . ALA A 1 104 ? -10.756 10.562 -4.437 1.00 18.89 103 ALA A O 1
ATOM 816 N N . GLY A 1 105 ? -9.933 8.663 -3.572 1.00 14.64 104 GLY A N 1
ATOM 817 C CA . GLY A 1 105 ? -10.899 8.581 -2.508 1.00 17.39 104 GLY A CA 1
ATOM 818 C C . GLY A 1 105 ? -11.459 7.174 -2.398 1.00 15.24 104 GLY A C 1
ATOM 819 O O . GLY A 1 105 ? -11.065 6.261 -3.136 1.00 14.99 104 GLY A O 1
ATOM 820 N N . PRO A 1 106 ? -12.384 6.972 -1.463 1.00 14.98 105 PRO A N 1
ATOM 821 C CA . PRO A 1 106 ? -12.977 5.642 -1.273 1.00 15.74 105 PRO A CA 1
ATOM 822 C C . PRO A 1 106 ? -13.526 5.065 -2.568 1.00 14.37 105 PRO A C 1
ATOM 823 O O . PRO A 1 106 ? -14.181 5.749 -3.360 1.00 15.04 105 PRO A O 1
ATOM 827 N N . ASN A 1 107 ? -13.221 3.790 -2.789 1.00 14.82 106 ASN A N 1
ATOM 828 C CA . ASN A 1 107 ? -13.875 3.010 -3.835 1.00 16.01 106 ASN A CA 1
ATOM 829 C C . ASN A 1 107 ? -13.667 3.600 -5.225 1.00 16.36 106 ASN A C 1
ATOM 830 O O . ASN A 1 107 ? -14.602 3.716 -6.017 1.00 16.69 106 ASN A O 1
ATOM 835 N N . THR A 1 108 ? -12.418 3.977 -5.526 1.00 14.88 107 THR A N 1
ATOM 836 C CA . THR A 1 108 ? -12.091 4.537 -6.833 1.00 14.77 107 THR A CA 1
ATOM 837 C C . THR A 1 108 ? -10.904 3.831 -7.485 1.00 14.90 107 THR A C 1
ATOM 838 O O . THR A 1 108 ? -10.214 4.429 -8.313 1.00 17.19 107 THR A O 1
ATOM 842 N N . ASN A 1 109 ? -10.637 2.587 -7.096 1.00 14.68 108 ASN A N 1
ATOM 843 C CA . ASN A 1 109 ? -9.530 1.828 -7.668 1.00 14.48 108 ASN A CA 1
ATOM 844 C C . ASN A 1 109 ? -9.745 1.611 -9.158 1.00 15.87 108 ASN A C 1
ATOM 845 O O . ASN A 1 109 ? -10.838 1.246 -9.597 1.00 15.54 108 ASN A O 1
ATOM 850 N N . GLY A 1 110 ? -8.687 1.823 -9.938 1.00 12.45 109 GLY A N 1
ATOM 851 C CA . GLY A 1 110 ? -8.723 1.562 -11.362 1.00 13.89 109 GLY A CA 1
ATOM 852 C C . GLY A 1 110 ? -7.585 0.647 -11.750 1.00 13.56 109 GLY A C 1
ATOM 853 O O . GLY A 1 110 ? -7.587 -0.542 -11.420 1.00 14.76 109 GLY A O 1
ATOM 854 N N . SER A 1 111 ? -6.593 1.196 -12.432 1.00 13.34 110 SER A N 1
ATOM 855 C CA . SER A 1 111 ? -5.357 0.492 -12.713 1.00 13.92 110 SER A CA 1
ATOM 856 C C . SER A 1 111 ? -4.137 1.129 -12.072 1.00 12.03 110 SER A C 1
ATOM 857 O O . SER A 1 111 ? -3.111 0.454 -11.936 1.00 12.36 110 SER A O 1
ATOM 860 N N . GLN A 1 112 ? -4.202 2.395 -11.668 1.00 11.90 111 GLN A N 1
ATOM 861 C CA . GLN A 1 112 ? -2.997 3.022 -11.143 1.00 12.55 111 GLN A CA 1
ATOM 862 C C . GLN A 1 112 ? -2.610 2.436 -9.796 1.00 11.91 111 GLN A C 1
ATOM 863 O O . GLN A 1 112 ? -3.459 2.084 -8.966 1.00 11.70 111 GLN A O 1
ATOM 869 N N . PHE A 1 113 ? -1.309 2.330 -9.602 1.00 11.57 112 PHE A N 1
ATOM 870 C CA . PHE A 1 113 ? -0.742 1.653 -8.452 1.00 10.91 112 PHE A CA 1
ATOM 871 C C . PHE A 1 113 ? 0.547 2.371 -8.093 1.00 10.49 112 PHE A C 1
ATOM 872 O O . PHE A 1 113 ? 1.085 3.159 -8.875 1.00 11.62 112 PHE A O 1
ATOM 880 N N . PHE A 1 114 ? 1.088 2.031 -6.930 1.00 10.82 113 PHE A N 1
ATOM 881 C CA . PHE A 1 114 ? 2.420 2.493 -6.582 1.00 11.20 113 PHE A CA 1
ATOM 882 C C . PHE A 1 114 ? 3.201 1.403 -5.873 1.00 11.29 113 PHE A C 1
ATOM 883 O O . PHE A 1 114 ? 2.637 0.528 -5.213 1.00 11.82 113 PHE A O 1
ATOM 891 N N . ILE A 1 115 ? 4.514 1.460 -6.070 1.00 13.02 114 ILE A N 1
ATOM 892 C CA . ILE A 1 115 ? 5.473 0.591 -5.404 1.00 13.52 114 ILE A CA 1
ATOM 893 C C . ILE A 1 115 ? 6.160 1.451 -4.364 1.00 12.84 114 ILE A C 1
ATOM 894 O O . ILE A 1 115 ? 6.834 2.429 -4.716 1.00 12.37 114 ILE A O 1
ATOM 899 N N . CYS A 1 116 ? 5.983 1.096 -3.092 1.00 13.66 115 CYS A N 1
ATOM 900 C CA . CYS A 1 116 ? 6.596 1.858 -2.011 1.00 13.67 115 CYS A CA 1
ATOM 901 C C . CYS A 1 116 ? 8.088 1.601 -1.971 1.00 13.97 115 CYS A C 1
ATOM 902 O O . CYS A 1 116 ? 8.547 0.486 -2.210 1.00 14.90 115 CYS A O 1
ATOM 905 N N . THR A 1 117 ? 8.854 2.642 -1.644 1.00 14.53 116 THR A N 1
ATOM 906 C CA . THR A 1 117 ? 10.287 2.491 -1.415 1.00 17.45 116 THR A CA 1
ATOM 907 C C . THR A 1 117 ? 10.647 2.820 0.028 1.00 17.05 116 THR A C 1
ATOM 908 O O . THR A 1 117 ? 11.820 3.043 0.351 1.00 19.39 116 THR A O 1
ATOM 912 N N . ALA A 1 118 ? 9.640 2.852 0.891 1.00 15.99 117 ALA A N 1
ATOM 913 C CA . ALA A 1 118 ? 9.792 3.078 2.321 1.00 17.07 117 ALA A CA 1
ATOM 914 C C . ALA A 1 118 ? 8.520 2.573 2.983 1.00 19.96 117 ALA A C 1
ATOM 915 O O . ALA A 1 118 ? 7.512 2.322 2.318 1.00 18.61 117 ALA A O 1
ATOM 917 N N . LYS A 1 119 ? 8.576 2.415 4.302 1.00 16.69 118 LYS A N 1
ATOM 918 C CA . LYS A 1 119 ? 7.361 2.170 5.067 1.00 19.16 118 LYS A CA 1
ATOM 919 C C . LYS A 1 119 ? 6.521 3.439 5.063 1.00 20.61 118 LYS A C 1
ATOM 920 O O . LYS A 1 119 ? 7.035 4.536 5.306 1.00 19.70 118 LYS A O 1
ATOM 926 N N . THR A 1 120 ? 5.230 3.299 4.749 1.00 19.02 119 THR A N 1
ATOM 927 C CA . THR A 1 120 ? 4.318 4.442 4.637 1.00 18.89 119 THR A CA 1
ATOM 928 C C . THR A 1 120 ? 3.042 4.143 5.426 1.00 20.87 119 THR A C 1
ATOM 929 O O . THR A 1 120 ? 1.952 4.021 4.876 1.00 16.98 119 THR A O 1
ATOM 933 N N . GLU A 1 121 ? 3.182 4.016 6.749 1.00 18.86 120 GLU A N 1
ATOM 934 C CA . GLU A 1 121 ? 2.052 3.596 7.574 1.00 19.90 120 GLU A CA 1
ATOM 935 C C . GLU A 1 121 ? 0.895 4.590 7.520 1.00 18.62 120 GLU A C 1
ATOM 936 O O . GLU A 1 121 ? -0.264 4.202 7.722 1.00 18.80 120 GLU A O 1
ATOM 942 N N . TRP A 1 122 ? 1.182 5.864 7.239 1.00 17.55 121 TRP A N 1
ATOM 943 C CA . TRP A 1 122 ? 0.145 6.878 7.121 1.00 18.06 121 TRP A CA 1
ATOM 944 C C . TRP A 1 122 ? -0.783 6.658 5.931 1.00 17.68 121 TRP A C 1
ATOM 945 O O . TRP A 1 122 ? -1.760 7.406 5.789 1.00 20.65 121 TRP A O 1
ATOM 956 N N . LEU A 1 123 ? -0.502 5.675 5.075 1.00 16.42 122 LEU A N 1
ATOM 957 C CA . LEU A 1 123 ? -1.418 5.309 3.999 1.00 15.80 122 LEU A CA 1
ATOM 958 C C . LEU A 1 123 ? -2.344 4.163 4.374 1.00 15.84 122 LEU A C 1
ATOM 959 O O . LEU A 1 123 ? -3.300 3.888 3.632 1.00 15.71 122 LEU A O 1
ATOM 964 N N . ASP A 1 124 ? -2.093 3.510 5.513 1.00 14.48 123 ASP A N 1
ATOM 965 C CA . ASP A 1 124 ? 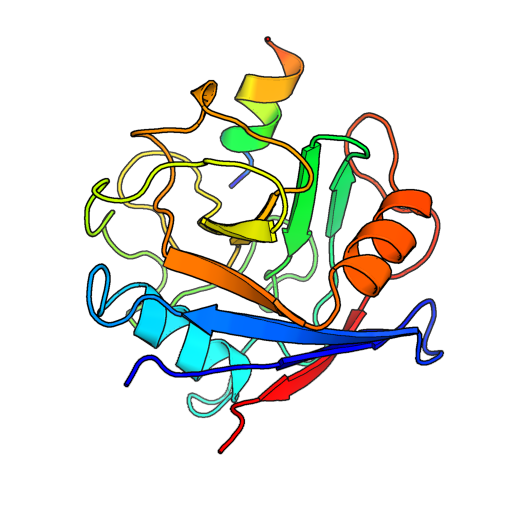-2.886 2.369 5.938 1.00 15.29 123 ASP A CA 1
ATOM 966 C C . ASP A 1 124 ? -4.337 2.782 6.118 1.00 15.28 123 ASP A C 1
ATOM 967 O O . ASP A 1 124 ? -4.638 3.834 6.688 1.00 16.53 123 ASP A O 1
ATOM 972 N N . GLY A 1 125 ? -5.238 1.934 5.640 1.00 14.70 124 GLY A N 1
ATOM 973 C CA . GLY A 1 125 ? -6.655 2.192 5.731 1.00 15.41 124 GLY A CA 1
ATOM 974 C C . GLY A 1 125 ? -7.204 3.101 4.663 1.00 15.63 124 GLY A C 1
ATOM 975 O O . GLY A 1 125 ? -8.422 3.292 4.602 1.00 15.58 124 GLY A O 1
ATOM 976 N N . LYS A 1 126 ? -6.355 3.661 3.814 1.00 16.10 125 LYS A N 1
ATOM 977 C CA . LYS A 1 126 ? -6.801 4.511 2.721 1.00 13.95 125 LYS A CA 1
ATOM 978 C C . LYS A 1 126 ? -6.489 3.933 1.351 1.00 15.83 125 LYS A C 1
ATOM 979 O O . LYS A 1 126 ? -7.191 4.248 0.384 1.00 16.79 125 LYS A O 1
ATOM 985 N N . HIS A 1 127 ? -5.450 3.110 1.246 1.00 12.28 126 HIS A N 1
ATOM 986 C CA . HIS A 1 127 ? -5.030 2.494 -0.005 1.00 12.47 126 HIS A CA 1
ATOM 987 C C . HIS A 1 127 ? -4.926 0.995 0.207 1.00 13.01 126 HIS A C 1
ATOM 988 O O . HIS A 1 127 ? -4.378 0.537 1.214 1.00 14.74 126 HIS A O 1
ATOM 995 N N . VAL A 1 128 ? -5.463 0.233 -0.741 1.00 12.76 127 VAL A N 1
ATOM 996 C CA . VAL A 1 128 ? -5.485 -1.226 -0.631 1.00 13.23 127 VAL A CA 1
ATOM 997 C C . VAL A 1 128 ? -4.127 -1.795 -1.025 1.00 11.15 127 VAL A C 1
ATOM 998 O O . VAL A 1 128 ? -3.695 -1.666 -2.177 1.00 13.11 127 VAL A O 1
ATOM 1002 N N . VAL A 1 129 ? -3.468 -2.447 -0.073 1.00 13.38 128 VAL A N 1
ATOM 1003 C CA . VAL A 1 129 ? -2.213 -3.153 -0.306 1.00 12.73 128 VAL A CA 1
ATOM 1004 C C . VAL A 1 129 ? -2.534 -4.542 -0.847 1.00 14.93 128 VAL A C 1
ATOM 1005 O O . VAL A 1 129 ? -3.394 -5.252 -0.307 1.00 14.91 128 VAL A O 1
ATOM 1009 N N . PHE A 1 130 ? -1.852 -4.939 -1.917 1.00 14.63 129 PHE A N 1
ATOM 1010 C CA . PHE A 1 130 ? -2.206 -6.183 -2.576 1.00 16.67 129 PHE A CA 1
ATOM 1011 C C . PHE A 1 130 ? -1.026 -6.990 -3.090 1.00 14.14 129 PHE A C 1
ATOM 1012 O O . PHE A 1 130 ? -1.253 -8.058 -3.668 1.00 14.67 129 PHE A O 1
ATOM 1020 N N . GLY A 1 131 ? 0.207 -6.552 -2.886 1.00 14.07 130 GLY A N 1
ATOM 1021 C CA . GLY A 1 131 ? 1.331 -7.336 -3.366 1.00 14.02 130 GLY A CA 1
ATOM 1022 C C . GLY A 1 131 ? 2.635 -6.783 -2.844 1.00 13.35 130 GLY A C 1
ATOM 1023 O O . GLY A 1 131 ? 2.666 -5.819 -2.079 1.00 13.11 130 GLY A O 1
ATOM 1024 N N . LYS A 1 132 ? 3.730 -7.394 -3.282 1.00 13.93 131 LYS A N 1
ATOM 1025 C CA . LYS A 1 132 ? 5.045 -6.912 -2.902 1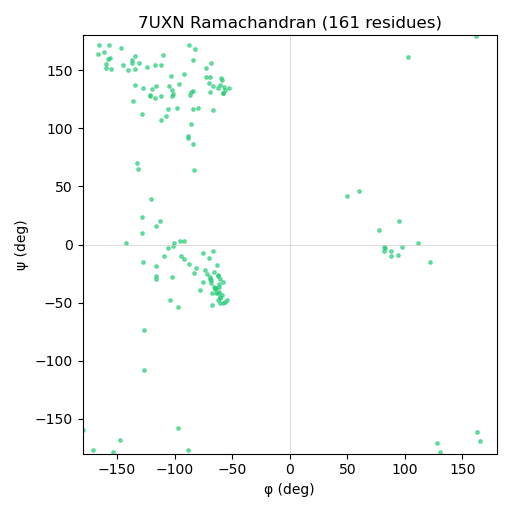.00 15.08 131 LYS A CA 1
ATOM 1026 C C . LYS A 1 132 ? 6.052 -7.338 -3.952 1.00 14.01 131 LYS A C 1
ATOM 1027 O O . LYS A 1 132 ? 5.883 -8.369 -4.615 1.00 14.50 131 LYS A O 1
ATOM 1033 N N . VAL A 1 133 ? 7.105 -6.533 -4.088 1.00 14.35 132 VAL A N 1
ATOM 1034 C CA . VAL A 1 133 ? 8.240 -6.918 -4.919 1.00 14.42 132 VAL A CA 1
ATOM 1035 C C . VAL A 1 133 ? 8.820 -8.231 -4.410 1.00 14.93 132 VAL A C 1
ATOM 1036 O O . VAL A 1 133 ? 9.064 -8.402 -3.206 1.00 17.11 132 VAL A O 1
ATOM 1040 N N . LYS A 1 134 ? 9.016 -9.171 -5.331 1.00 15.29 133 LYS A N 1
ATOM 1041 C CA . LYS A 1 134 ? 9.650 -10.457 -5.068 1.00 18.03 133 LYS A CA 1
ATOM 1042 C C . LYS A 1 134 ? 11.133 -10.452 -5.424 1.00 17.55 133 LYS A C 1
ATOM 1043 O O . LYS A 1 134 ? 11.974 -10.820 -4.597 1.00 19.26 133 LYS A O 1
ATOM 1049 N N . GLU A 1 135 ? 11.471 -10.074 -6.649 1.00 16.62 134 GLU A N 1
ATOM 1050 C CA . GLU A 1 135 ? 12.842 -9.815 -7.060 1.00 18.28 134 GLU A CA 1
ATOM 1051 C C . GLU A 1 135 ? 12.886 -8.480 -7.782 1.00 18.39 134 GLU A C 1
ATOM 1052 O O . GLU A 1 135 ? 11.882 -8.020 -8.340 1.00 20.03 134 GLU A O 1
ATOM 1058 N N . GLY A 1 136 ? 14.063 -7.871 -7.785 1.00 17.75 135 GLY A N 1
ATOM 1059 C CA . GLY A 1 136 ? 14.283 -6.647 -8.522 1.00 17.20 135 GLY A CA 1
ATOM 1060 C C . GLY A 1 136 ? 14.122 -5.380 -7.718 1.00 20.69 135 GLY A C 1
ATOM 1061 O O . GLY A 1 136 ? 13.917 -4.314 -8.313 1.00 18.75 135 GLY A O 1
ATOM 1062 N N . MET A 1 137 ? 14.212 -5.446 -6.389 1.00 18.67 136 MET A N 1
ATOM 1063 C CA . MET A 1 137 ? 14.167 -4.203 -5.627 1.00 17.95 136 MET A CA 1
ATOM 1064 C C . MET A 1 137 ? 15.314 -3.277 -6.008 1.00 20.71 136 MET A C 1
ATOM 1065 O O . MET A 1 137 ? 15.162 -2.051 -5.951 1.00 21.87 136 MET A O 1
ATOM 1070 N N . ASN A 1 138 ? 16.455 -3.835 -6.432 1.00 22.49 137 ASN A N 1
ATOM 1071 C CA . ASN A 1 138 ? 17.530 -2.995 -6.952 1.00 21.12 137 ASN A CA 1
ATOM 1072 C C . ASN A 1 138 ? 17.093 -2.229 -8.195 1.00 18.61 137 ASN A C 1
ATOM 1073 O O . ASN A 1 138 ? 17.536 -1.094 -8.412 1.00 20.43 137 ASN A O 1
ATOM 1078 N N . ILE A 1 139 ? 16.229 -2.827 -9.018 1.00 17.41 138 ILE A N 1
ATOM 1079 C CA . ILE A 1 139 ? 15.702 -2.122 -10.179 1.00 18.17 138 ILE A CA 1
ATOM 1080 C C . ILE A 1 139 ? 14.798 -0.979 -9.737 1.00 18.12 138 ILE A C 1
ATOM 1081 O O . ILE A 1 139 ? 14.850 0.119 -10.301 1.00 18.10 138 ILE A O 1
ATOM 1086 N N . VAL A 1 140 ? 13.963 -1.212 -8.719 1.00 17.44 139 VAL A N 1
ATOM 1087 C CA . VAL A 1 140 ? 13.119 -0.138 -8.197 1.00 19.60 139 VAL A CA 1
ATOM 1088 C C . VAL A 1 140 ? 13.975 0.999 -7.655 1.00 18.34 139 VAL A C 1
ATOM 1089 O O . VAL A 1 140 ? 13.672 2.176 -7.869 1.00 18.31 139 VAL A O 1
ATOM 1093 N N . GLU A 1 141 ? 15.068 0.668 -6.961 1.00 20.42 140 GLU A N 1
ATOM 1094 C CA . GLU A 1 141 ? 15.953 1.717 -6.469 1.00 18.51 140 GLU A CA 1
ATOM 1095 C C . GLU A 1 141 ? 16.598 2.479 -7.617 1.00 20.22 140 GLU A C 1
ATOM 1096 O O . GLU A 1 141 ? 16.756 3.700 -7.543 1.00 20.98 140 GLU A O 1
ATOM 1102 N N . ALA A 1 142 ? 16.961 1.779 -8.696 1.00 19.81 141 ALA A N 1
ATOM 1103 C CA . ALA A 1 142 ? 17.500 2.464 -9.865 1.00 21.04 141 ALA A CA 1
ATOM 1104 C C . ALA A 1 142 ? 16.479 3.424 -10.452 1.00 21.80 141 ALA A C 1
ATOM 1105 O O . ALA A 1 142 ? 16.832 4.516 -10.913 1.00 22.57 141 ALA A O 1
ATOM 1107 N N . MET A 1 143 ? 15.199 3.044 -10.420 1.00 19.07 142 MET A N 1
ATOM 1108 C CA . MET A 1 143 ? 14.156 3.939 -10.905 1.00 19.85 142 MET A CA 1
ATOM 1109 C C . MET A 1 143 ? 14.078 5.198 -10.053 1.00 19.57 142 MET A C 1
ATOM 1110 O O . MET A 1 143 ? 13.851 6.293 -10.577 1.00 18.81 142 MET A O 1
ATOM 1115 N N . GLU A 1 144 ? 14.281 5.060 -8.737 1.00 19.99 143 GLU A N 1
ATOM 1116 C CA . GLU A 1 144 ? 14.193 6.207 -7.837 1.00 17.87 143 GLU A CA 1
ATOM 1117 C C . GLU A 1 144 ? 15.158 7.312 -8.226 1.00 21.83 143 GLU A C 1
ATOM 1118 O O . GLU A 1 144 ? 14.869 8.494 -8.006 1.00 23.25 143 GLU A O 1
ATOM 1124 N N . ARG A 1 145 ? 16.316 6.950 -8.780 1.00 20.93 144 ARG A N 1
ATOM 1125 C CA . ARG A 1 145 ? 17.322 7.944 -9.127 1.00 22.80 144 ARG A CA 1
ATOM 1126 C C . ARG A 1 145 ? 16.823 8.912 -10.188 1.00 24.28 144 ARG A C 1
ATOM 1127 O O . ARG A 1 145 ? 17.396 9.991 -10.350 1.00 25.40 144 ARG A O 1
ATOM 1135 N N . PHE A 1 146 ? 15.758 8.561 -10.899 1.00 17.84 145 PHE A N 1
ATOM 1136 C CA . PHE A 1 146 ? 15.194 9.423 -11.922 1.00 19.90 145 PHE A CA 1
ATOM 1137 C C . PHE A 1 146 ? 14.044 10.285 -11.414 1.00 21.23 145 PHE A C 1
ATOM 1138 O O . PHE A 1 146 ? 13.442 11.022 -12.201 1.00 22.38 145 PHE A O 1
ATOM 1146 N N . GLY A 1 147 ? 13.729 10.214 -10.119 1.00 18.91 146 GLY A N 1
ATOM 1147 C CA . GLY A 1 147 ? 12.603 10.938 -9.563 1.00 19.69 146 GLY A CA 1
ATOM 1148 C C . GLY A 1 147 ? 12.951 12.349 -9.103 1.00 20.69 146 GLY A C 1
ATOM 1149 O O . GLY A 1 147 ? 14.076 12.826 -9.246 1.00 20.54 146 GLY A O 1
ATOM 1150 N N . SER A 1 148 ? 11.951 13.012 -8.521 1.00 16.61 147 SER A N 1
ATOM 1151 C CA . SER A 1 148 ? 12.061 14.411 -8.122 1.00 16.49 147 SER A CA 1
ATOM 1152 C C . SER A 1 148 ? 11.105 14.680 -6.967 1.00 15.90 147 SER A C 1
ATOM 1153 O O . SER A 1 148 ? 10.395 13.785 -6.510 1.00 16.55 147 SER A O 1
ATOM 1156 N N . ARG A 1 149 ? 11.074 15.936 -6.511 1.00 15.77 148 ARG A N 1
ATOM 1157 C CA . ARG A 1 149 ? 10.355 16.274 -5.285 1.00 14.78 148 ARG A CA 1
ATOM 1158 C C . ARG A 1 149 ? 8.885 15.864 -5.351 1.00 14.61 148 ARG A C 1
ATOM 1159 O O . ARG A 1 149 ? 8.363 15.241 -4.423 1.00 16.09 148 ARG A O 1
ATOM 1167 N N . ASN A 1 150 ? 8.199 16.232 -6.435 1.00 17.41 149 ASN A N 1
ATOM 1168 C CA . ASN A 1 150 ? 6.780 15.937 -6.595 1.00 17.71 149 ASN A CA 1
ATOM 1169 C C . ASN A 1 150 ? 6.510 14.823 -7.593 1.00 18.02 149 ASN A C 1
ATOM 1170 O O . ASN A 1 150 ? 5.347 14.445 -7.781 1.00 20.19 149 ASN A O 1
ATOM 1175 N N . GLY A 1 151 ? 7.538 14.293 -8.240 1.00 16.78 150 GLY A N 1
ATOM 1176 C CA . GLY A 1 151 ? 7.419 13.039 -8.954 1.00 17.53 150 GLY A CA 1
ATOM 1177 C C . GLY A 1 151 ? 7.741 13.084 -10.430 1.00 16.97 150 GLY A C 1
ATOM 1178 O O . GLY A 1 151 ? 7.903 12.014 -11.026 1.00 16.49 150 GLY A O 1
ATOM 1179 N N . LYS A 1 152 ? 7.825 14.247 -11.071 1.00 19.95 151 LYS A N 1
ATOM 1180 C CA . LYS A 1 152 ? 8.189 14.272 -12.481 1.00 21.99 151 LYS A CA 1
ATOM 1181 C C . LYS A 1 152 ? 9.557 13.627 -12.668 1.00 23.92 151 LYS A C 1
ATOM 1182 O O . LYS A 1 152 ? 10.447 13.756 -11.821 1.00 22.92 151 LYS A O 1
ATOM 1188 N N . THR A 1 153 ? 9.705 12.879 -13.754 1.00 25.63 152 THR A N 1
ATOM 1189 C CA . THR A 1 153 ? 10.885 12.052 -13.953 1.00 25.68 152 THR A CA 1
ATOM 1190 C C . THR A 1 153 ? 11.835 12.695 -14.955 1.00 29.89 152 THR A C 1
ATOM 1191 O O . THR A 1 153 ? 11.412 13.334 -15.922 1.00 28.03 152 THR A O 1
ATOM 1195 N N . SER A 1 154 ? 13.132 12.511 -14.714 1.00 27.53 153 SER A N 1
ATOM 1196 C CA . SER A 1 154 ? 14.144 13.099 -15.586 1.00 29.18 153 SER A CA 1
ATOM 1197 C C . SER A 1 154 ? 14.392 12.277 -16.846 1.00 34.37 153 SER A C 1
ATOM 1198 O O . SER A 1 154 ? 14.924 12.814 -17.823 1.00 38.25 153 SER A O 1
ATOM 1201 N N . LYS A 1 155 ? 14.028 10.996 -16.843 1.00 30.65 154 LYS A N 1
ATOM 1202 C CA . LYS A 1 155 ? 14.031 10.162 -18.035 1.00 30.00 154 LYS A CA 1
ATOM 1203 C C . LYS A 1 155 ? 12.724 9.379 -18.070 1.00 27.65 154 LYS A C 1
ATOM 1204 O O . LYS A 1 155 ? 12.031 9.258 -17.057 1.00 27.24 154 LYS A O 1
ATOM 1210 N N . LYS A 1 156 ? 12.384 8.852 -19.246 1.00 26.30 155 LYS A N 1
ATOM 1211 C CA . LYS A 1 156 ? 11.118 8.152 -19.443 1.00 26.43 155 LYS A CA 1
ATOM 1212 C C . LYS A 1 156 ? 11.243 6.697 -18.998 1.00 25.57 155 LYS A C 1
ATOM 1213 O O . LYS A 1 156 ? 11.994 5.915 -19.598 1.00 22.30 155 LYS A O 1
ATOM 1219 N N . ILE A 1 157 ? 10.480 6.329 -17.973 1.00 20.29 156 ILE A N 1
ATOM 1220 C CA . ILE A 1 157 ? 10.593 5.033 -17.317 1.00 19.21 156 ILE A CA 1
ATOM 1221 C C . ILE A 1 157 ? 9.369 4.232 -17.728 1.00 18.85 156 ILE A C 1
ATOM 1222 O O . ILE A 1 157 ? 8.248 4.566 -17.332 1.00 19.53 156 ILE A O 1
ATOM 1227 N N . THR A 1 158 ? 9.566 3.192 -18.533 1.00 16.89 157 THR A N 1
ATOM 1228 C CA . THR A 1 158 ? 8.460 2.460 -19.128 1.00 18.28 157 THR A CA 1
ATOM 1229 C C . THR A 1 158 ? 8.430 1.013 -18.658 1.00 18.68 157 THR A C 1
ATOM 1230 O O . THR A 1 158 ? 9.450 0.433 -18.271 1.00 18.97 157 THR A O 1
ATOM 1234 N N . ILE A 1 159 ? 7.225 0.452 -18.703 1.00 15.59 158 ILE A N 1
ATOM 1235 C CA . ILE A 1 159 ? 7.010 -0.986 -18.587 1.00 16.62 158 ILE A CA 1
ATOM 1236 C C . ILE A 1 159 ? 7.103 -1.500 -20.019 1.00 17.12 158 ILE A C 1
ATOM 1237 O O . ILE A 1 159 ? 6.126 -1.505 -20.764 1.00 19.47 158 ILE A O 1
ATOM 1242 N N . ALA A 1 160 ? 8.311 -1.891 -20.426 1.00 19.90 159 ALA A N 1
ATOM 1243 C CA . ALA A 1 160 ? 8.507 -2.317 -21.809 1.00 19.22 159 ALA A CA 1
ATOM 1244 C C . ALA A 1 160 ? 7.785 -3.626 -22.092 1.00 21.47 159 ALA A C 1
ATOM 1245 O O . ALA A 1 160 ? 7.358 -3.873 -23.224 1.00 20.22 159 ALA A O 1
ATOM 1247 N N . ASP A 1 161 ? 7.643 -4.479 -21.086 1.00 18.44 160 ASP A N 1
ATOM 1248 C CA . ASP A 1 161 ? 6.842 -5.681 -21.215 1.00 19.03 160 ASP A CA 1
ATOM 1249 C C . ASP A 1 161 ? 6.450 -6.100 -19.811 1.00 15.75 160 ASP A C 1
ATOM 1250 O O . ASP A 1 161 ? 7.049 -5.658 -18.824 1.00 17.87 160 ASP A O 1
ATOM 1255 N N . CYS A 1 162 ? 5.397 -6.902 -19.732 1.00 18.03 161 CYS A N 1
ATOM 1256 C CA . CYS A 1 162 ? 4.903 -7.388 -18.455 1.00 15.19 161 CYS A CA 1
ATOM 1257 C C . CYS A 1 162 ? 4.068 -8.629 -18.718 1.00 18.82 161 CYS A C 1
ATOM 1258 O O . CYS A 1 162 ? 3.541 -8.826 -19.816 1.00 16.43 161 CYS A O 1
ATOM 1261 N N . GLY A 1 163 ? 3.975 -9.471 -17.702 1.00 16.20 162 GLY A N 1
ATOM 1262 C CA . GLY A 1 163 ? 3.191 -10.680 -17.824 1.00 17.49 162 GLY A CA 1
ATOM 1263 C C . GLY A 1 163 ? 3.231 -11.451 -16.532 1.00 15.63 162 GLY A C 1
ATOM 1264 O O . GLY A 1 163 ? 3.548 -10.897 -15.475 1.00 16.08 162 GLY A O 1
ATOM 1265 N N . GLN A 1 164 ? 2.920 -12.739 -16.620 1.00 18.03 163 GLN A N 1
ATOM 1266 C CA . GLN A 1 164 ? 2.798 -13.597 -15.452 1.00 19.05 163 GLN A CA 1
ATOM 1267 C C . GLN A 1 164 ? 3.768 -14.758 -15.562 1.00 22.10 163 GLN A C 1
ATOM 1268 O O . GLN A 1 164 ? 3.800 -15.448 -16.589 1.00 22.51 163 GLN A O 1
ATOM 1274 N N . LEU A 1 165 ? 4.554 -14.973 -14.511 1.00 22.17 164 LEU A N 1
ATOM 1275 C CA . LEU A 1 165 ? 5.522 -16.053 -14.522 1.00 27.01 164 LEU A CA 1
ATOM 1276 C C . LEU A 1 165 ? 4.863 -17.362 -14.115 1.00 33.20 164 LEU A C 1
ATOM 1277 O O . LEU A 1 165 ? 3.799 -17.388 -13.492 1.00 31.14 164 LEU A O 1
ATOM 1282 N N . GLU A 1 166 ? 5.504 -18.458 -14.503 1.00 30.08 165 GLU A N 1
ATOM 1283 C CA . GLU A 1 166 ? 5.068 -19.786 -14.110 1.00 33.84 165 GLU A CA 1
ATOM 1284 C C . GLU A 1 166 ? 5.110 -19.896 -12.589 1.00 41.48 165 GLU A C 1
ATOM 1285 O O . GLU A 1 166 ? 5.942 -19.261 -11.936 1.00 40.36 165 GLU A O 1
ATOM 1295 N N . PRO B 2 2 ? -5.628 10.205 -9.518 1.00 20.16 1 PRO B N 1
ATOM 1296 C CA . PRO B 2 2 ? -5.680 9.478 -8.244 1.00 16.61 1 PRO B CA 1
ATOM 1297 C C . PRO B 2 2 ? -4.403 9.706 -7.439 1.00 18.31 1 PRO B C 1
ATOM 1298 O O . PRO B 2 2 ? -3.588 8.808 -7.296 1.00 17.05 1 PRO B O 1
ATOM 1302 N N A ASP B 2 3 ? -4.221 10.923 -6.923 0.48 17.57 2 ASP B N 1
ATOM 1303 N N B ASP B 2 3 ? -4.255 10.916 -6.902 0.52 17.56 2 ASP B N 1
ATOM 1304 C CA A ASP B 2 3 ? -2.991 11.301 -6.233 0.48 17.04 2 ASP B CA 1
ATOM 1305 C CA B ASP B 2 3 ? -3.027 11.337 -6.240 0.52 17.01 2 ASP B CA 1
ATOM 1306 C C A ASP B 2 3 ? -3.201 11.546 -4.741 0.48 19.57 2 ASP B C 1
ATOM 1307 C C B ASP B 2 3 ? -3.211 11.554 -4.745 0.52 19.57 2 ASP B C 1
ATOM 1308 O O A ASP B 2 3 ? -2.430 12.277 -4.115 0.48 18.55 2 ASP B O 1
ATOM 1309 O O B ASP B 2 3 ? -2.420 12.267 -4.121 0.52 18.54 2 ASP B O 1
ATOM 1318 N N . CYS B 2 4 ? -4.233 10.932 -4.157 1.00 15.08 3 CYS B N 1
ATOM 1319 C CA . CYS B 2 4 ? -4.452 11.045 -2.718 1.00 16.59 3 CYS B CA 1
ATOM 1320 C C . CYS B 2 4 ? -3.213 10.688 -1.906 1.00 18.35 3 CYS B C 1
ATOM 1321 O O . CYS B 2 4 ? -2.935 11.321 -0.879 1.00 18.56 3 CYS B O 1
ATOM 1324 N N . HIS B 2 5 ? -2.465 9.663 -2.324 1.00 16.11 4 HIS B N 1
ATOM 1325 C CA . HIS B 2 5 ? -1.303 9.282 -1.533 1.00 16.17 4 HIS B CA 1
ATOM 1326 C C . HIS B 2 5 ? -0.210 10.337 -1.603 1.00 16.43 4 HIS B C 1
ATOM 1327 O O . HIS B 2 5 ? 0.533 10.515 -0.634 1.00 20.17 4 HIS B O 1
ATOM 1334 N N . ILE B 2 6 ? -0.122 11.059 -2.716 1.00 16.38 5 ILE B N 1
ATOM 1335 C CA . ILE B 2 6 ? 0.869 12.120 -2.843 1.00 17.87 5 ILE B CA 1
ATOM 1336 C C . ILE B 2 6 ? 0.423 13.366 -2.091 1.00 22.09 5 ILE B C 1
ATOM 1337 O O . ILE B 2 6 ? 1.231 14.030 -1.429 1.00 22.33 5 ILE B O 1
ATOM 1342 N N . ARG B 2 7 ? -0.845 13.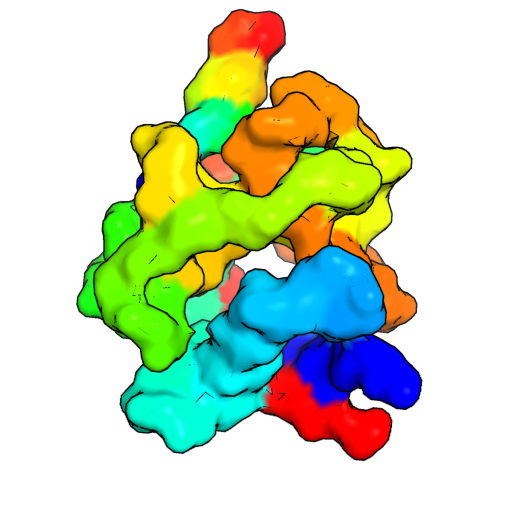695 -2.141 1.00 19.51 6 ARG B N 1
ATOM 1343 C CA . ARG B 2 7 ? -1.357 14.856 -1.412 1.00 23.91 6 ARG B CA 1
ATOM 1344 C C . ARG B 2 7 ? -1.120 14.657 0.035 1.00 23.32 6 ARG B C 1
ATOM 1345 O O . ARG B 2 7 ? -0.719 15.578 0.701 1.00 26.30 6 ARG B O 1
ATOM 1353 N N . ALA B 2 8 ? -1.401 13.486 0.548 1.00 22.45 7 ALA B N 1
ATOM 1354 C CA . ALA B 2 8 ? -1.085 13.192 1.937 1.00 27.85 7 ALA B CA 1
ATOM 1355 C C . ALA B 2 8 ? 0.390 13.452 2.207 1.00 27.23 7 ALA B C 1
ATOM 1356 O O . ALA B 2 8 ? 0.747 14.137 3.169 1.00 32.04 7 ALA B O 1
ATOM 1358 N N . TYR B 2 9 ? 1.256 12.950 1.325 1.00 24.95 8 TYR B N 1
ATOM 1359 C CA . TYR B 2 9 ? 2.698 13.118 1.485 1.00 23.69 8 TYR B CA 1
ATOM 1360 C C . TYR B 2 9 ? 3.104 14.591 1.497 1.00 18.94 8 TYR B C 1
ATOM 1361 O O . TYR B 2 9 ? 3.887 15.016 2.355 1.00 23.86 8 TYR B O 1
ATOM 1370 N N . VAL B 2 10 ? 2.582 15.388 0.560 1.00 22.40 9 VAL B N 1
ATOM 1371 C CA . VAL B 2 10 ? 2.961 16.799 0.485 1.00 19.06 9 VAL B CA 1
ATOM 1372 C C . VAL B 2 10 ? 2.527 17.556 1.737 1.00 26.48 9 VAL B C 1
ATOM 1373 O O . VAL B 2 10 ? 3.268 18.400 2.262 1.00 22.03 9 VAL B O 1
ATOM 1377 N N . CYS B 2 11 ? 1.315 17.286 2.225 1.00 28.77 10 CYS B N 1
ATOM 1378 C CA . CYS B 2 11 ? 0.829 17.991 3.407 1.00 27.80 10 CYS B CA 1
ATOM 1379 C C . CYS B 2 11 ? 1.544 17.533 4.668 1.00 27.14 10 CYS B C 1
ATOM 1380 O O . CYS B 2 11 ? 1.648 18.294 5.637 1.00 31.20 10 CYS B O 1
ATOM 1383 N N . HIS B 2 12 ? 2.053 16.311 4.664 1.00 30.14 11 HIS B N 1
ATOM 1384 C CA . HIS B 2 12 ? 2.622 15.666 5.840 1.00 34.27 11 HIS B CA 1
ATOM 1385 C C . HIS B 2 12 ? 4.029 16.182 6.155 1.00 37.20 11 HIS B C 1
ATOM 1386 O O . HIS B 2 12 ? 4.206 17.152 6.908 1.00 35.57 11 HIS B O 1
#

Foldseek 3Di:
DFWKKKFFKDWQNHTLGMWMKGWQCVVQVVVSVQQQCQQACVLVHHAAWAFQFFAAAQFKTKTTAGPPSPPPHFATPVGRWAFQRDLPDAQAFFFWKWFDADWGGRGGGMIIGTHTRDRVCRPTIHTTMGTDDDSVSVNVQNVQHDHGGGGVTTMGRNHMHTDD/DCVVVVVVVVD

Solvent-accessible surface area: 8028 Å² total; per-residue (Å²): 200,29,28,17,0,23,0,38,3,4,18,79,57,121,122,54,24,113,0,4,0,46,0,29,32,101,98,0,75,70,1,1,65,0,0,33,0,0,1,51,30,102,113,74,58,10,0,132,46,0,38,2,41,5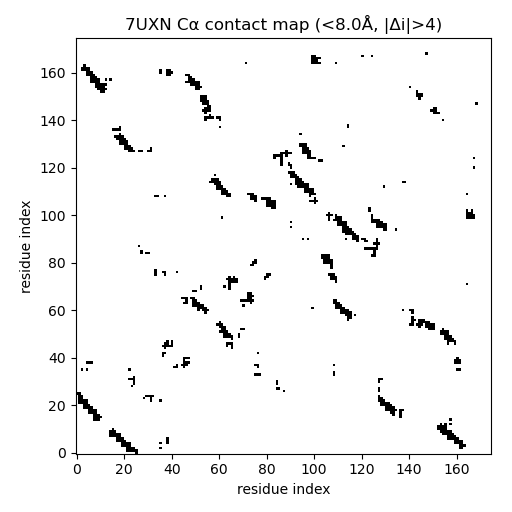0,0,2,61,50,2,0,0,2,0,0,5,24,44,166,125,96,14,99,13,18,76,2,28,85,37,128,117,6,78,27,50,35,77,102,39,112,2,92,8,89,4,14,0,0,0,2,4,70,17,114,80,29,1,11,1,4,0,0,1,0,18,30,125,2,102,73,0,26,43,120,4,1,3,0,0,91,17,124,124,13,46,102,19,0,86,16,0,28,181,43,19,45,188,55,0,149,45,89,98,120,1,18,0,52,52,11,9,77,65,238,40,37,45,0,5,165,38,75,82,114,159

Radius of gyration: 14.21 Å; Cα contacts (8 Å, |Δi|>4): 465; chains: 2; bounding box: 32×38×32 Å

Secondary structure (DSSP, 8-state):
---EEEEEEEETTEEEEEEEEEE-TTT-HHHHHHHHHHHHTTTS--STT-BEEEEETTTEEEE---SSSSSS---BTTBS-B------S---STTEEEE--SSTT-B-S-EEEESS--GGGTTTS-EEEEEEE-HHHHHHHHTT--SSS--SS-EEEEEEEE--/--HHHHHHHH-

Nearest PDB structures (foldseek):
  9bfy-assembly2_C  TM=1.003E+00  e=2.531E-33  Homo sapiens
  2alf-assembly1_A  TM=1.000E+00  e=1.795E-33  Homo sapiens
  7qbw-assembly1_A  TM=1.001E+00  e=2.680E-33  Homo sapiens
  4zsd-assembly1_A  TM=9.974E-01  e=7.695E-30  Homo sapiens
  3uch-assembly1_A  TM=9.972E-01  e=1.513E-28  Homo sapiens